Protein AF-A0AAW0TY93-F1 (afdb_monomer_lite)

Structure (mmCIF, N/CA/C/O backbone):
data_AF-A0AAW0TY93-F1
#
_entry.id   AF-A0AAW0TY93-F1
#
loop_
_atom_site.group_PDB
_atom_site.id
_atom_site.type_symbol
_atom_site.label_atom_id
_atom_site.label_alt_id
_atom_site.label_comp_id
_atom_site.label_asym_id
_atom_site.label_entity_id
_atom_site.label_seq_id
_atom_site.pdbx_PDB_ins_code
_atom_site.Cartn_x
_atom_site.Cartn_y
_atom_site.Cartn_z
_atom_site.occupancy
_atom_site.B_iso_or_equiv
_atom_site.auth_seq_id
_atom_site.auth_comp_id
_atom_site.auth_asym_id
_atom_site.auth_atom_id
_atom_site.pdbx_PDB_model_num
ATOM 1 N N . MET A 1 1 ? 51.408 -10.171 -53.548 1.00 28.42 1 MET A N 1
ATOM 2 C CA . MET A 1 1 ? 52.265 -8.967 -53.559 1.00 28.42 1 MET A CA 1
ATOM 3 C C . MET A 1 1 ? 51.421 -7.904 -54.236 1.00 28.42 1 MET A C 1
ATOM 5 O O . MET A 1 1 ? 51.194 -8.017 -55.428 1.00 28.42 1 MET A O 1
ATOM 9 N N . CYS A 1 2 ? 50.802 -7.026 -53.451 1.00 39.91 2 CYS A N 1
ATOM 10 C CA . CYS A 1 2 ? 49.810 -6.063 -53.932 1.00 39.91 2 CYS A CA 1
ATOM 11 C C . CYS A 1 2 ? 50.514 -4.768 -54.337 1.00 39.91 2 CYS A C 1
ATOM 13 O O . CYS A 1 2 ? 51.268 -4.262 -53.515 1.00 39.91 2 CYS A O 1
ATOM 15 N N . TYR A 1 3 ? 50.293 -4.298 -55.564 1.00 33.28 3 TYR A N 1
ATOM 16 C CA . TYR A 1 3 ? 50.415 -2.925 -56.096 1.00 33.28 3 TYR A CA 1
ATOM 17 C C . TYR A 1 3 ? 50.002 -3.052 -57.588 1.00 33.28 3 TYR A C 1
ATOM 19 O O . TYR A 1 3 ? 50.353 -4.047 -58.214 1.00 33.28 3 TYR A O 1
ATOM 27 N N . ASP A 1 4 ? 49.202 -2.191 -58.215 1.00 33.25 4 ASP A N 1
ATOM 28 C CA . ASP A 1 4 ? 49.230 -0.731 -58.168 1.00 33.25 4 ASP A CA 1
ATOM 29 C C . ASP A 1 4 ? 47.890 -0.113 -58.615 1.00 33.25 4 ASP A C 1
ATOM 31 O O . ASP A 1 4 ? 47.160 -0.672 -59.437 1.00 33.25 4 ASP A O 1
ATOM 35 N N . ASP A 1 5 ? 47.617 1.068 -58.066 1.00 45.19 5 ASP A N 1
ATOM 36 C CA . ASP A 1 5 ? 46.377 1.837 -58.145 1.00 45.19 5 ASP A CA 1
ATOM 37 C C . ASP A 1 5 ? 46.222 2.611 -59.468 1.00 45.19 5 ASP A C 1
ATOM 39 O O . ASP A 1 5 ? 47.123 3.338 -59.890 1.00 45.19 5 ASP A O 1
ATOM 43 N N . THR A 1 6 ? 45.017 2.612 -60.055 1.00 37.66 6 THR A N 1
ATOM 44 C CA . THR A 1 6 ? 44.554 3.754 -60.871 1.00 37.66 6 THR A CA 1
ATOM 45 C C . THR A 1 6 ? 43.113 4.140 -60.504 1.00 37.66 6 THR A C 1
ATOM 47 O O . THR A 1 6 ? 42.223 3.292 -60.536 1.00 37.66 6 THR A O 1
ATOM 50 N N . PRO A 1 7 ? 42.837 5.406 -60.120 1.00 39.88 7 PRO A N 1
ATOM 51 C CA . PRO A 1 7 ? 41.555 5.764 -59.522 1.00 39.88 7 PRO A CA 1
ATOM 52 C C . PRO A 1 7 ? 40.508 6.129 -60.583 1.00 39.88 7 PRO A C 1
ATOM 54 O O . PRO A 1 7 ? 40.621 7.152 -61.265 1.00 39.88 7 PRO A O 1
ATOM 57 N N . LEU A 1 8 ? 39.425 5.352 -60.665 1.00 43.06 8 LEU A N 1
ATOM 58 C CA . LEU A 1 8 ? 38.195 5.791 -61.324 1.00 43.06 8 LEU A CA 1
ATOM 59 C C . LEU A 1 8 ? 37.470 6.799 -60.418 1.00 43.06 8 LEU A C 1
ATOM 61 O O . LEU A 1 8 ? 37.035 6.508 -59.306 1.00 43.06 8 LEU A O 1
ATOM 65 N N . SER A 1 9 ? 37.386 8.035 -60.907 1.00 42.84 9 SER A N 1
ATOM 66 C CA . SER A 1 9 ? 36.740 9.176 -60.256 1.00 42.84 9 SER A CA 1
ATOM 67 C C . SER A 1 9 ? 35.222 8.979 -60.162 1.00 42.84 9 SER A C 1
ATOM 69 O O . SER A 1 9 ? 34.458 9.432 -61.016 1.00 42.84 9 SER A O 1
ATOM 71 N N . TYR A 1 10 ? 34.771 8.326 -59.093 1.00 46.06 10 TYR A N 1
ATOM 72 C CA . TYR A 1 10 ? 33.369 8.322 -58.691 1.00 46.06 10 TYR A CA 1
ATOM 73 C C . TYR A 1 10 ? 33.039 9.641 -57.976 1.00 46.06 10 TYR A C 1
ATOM 75 O O . TYR A 1 10 ? 33.583 9.960 -56.910 1.00 46.06 10 TYR A O 1
ATOM 83 N N . ARG A 1 11 ? 32.135 10.450 -58.549 1.00 47.62 11 ARG A N 1
ATOM 84 C CA . ARG A 1 11 ? 31.621 11.656 -57.880 1.00 47.62 11 ARG A CA 1
ATOM 85 C C . ARG A 1 11 ? 30.752 11.247 -56.690 1.00 47.62 11 ARG A C 1
ATOM 87 O O . ARG 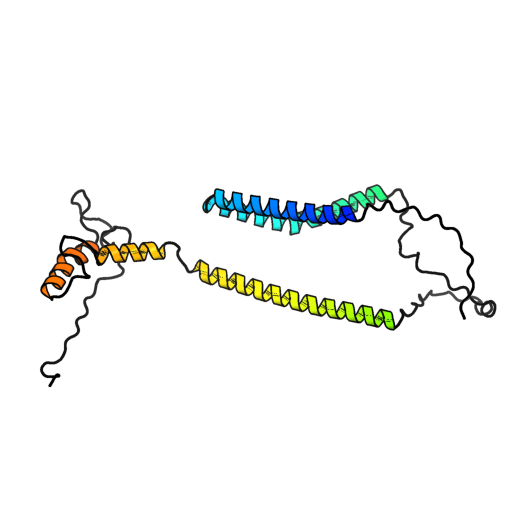A 1 11 ? 29.539 11.111 -56.813 1.00 47.62 11 ARG A O 1
ATOM 94 N N . LYS A 1 12 ? 31.365 11.153 -55.508 1.00 50.66 12 LYS A N 1
ATOM 95 C CA . LYS A 1 12 ? 30.652 11.043 -54.229 1.00 50.66 12 LYS A CA 1
ATOM 96 C C . LYS A 1 12 ? 29.652 12.197 -54.096 1.00 50.66 12 LYS A C 1
ATOM 98 O O . LYS A 1 12 ? 30.047 13.362 -53.979 1.00 50.66 12 LYS A O 1
ATOM 103 N N . LYS A 1 13 ? 28.350 11.887 -54.084 1.00 58.19 13 LYS A N 1
ATOM 104 C CA . LYS A 1 13 ? 27.317 12.832 -53.637 1.00 58.19 13 LYS A CA 1
ATOM 105 C C . LYS A 1 13 ? 27.662 13.226 -52.196 1.00 58.19 13 LYS A C 1
ATOM 107 O O . LYS A 1 13 ? 27.774 12.368 -51.321 1.00 58.19 13 LYS A O 1
ATOM 112 N N . LYS A 1 14 ? 27.897 14.519 -51.946 1.00 54.47 14 LYS A N 1
ATOM 113 C CA . LYS A 1 14 ? 28.187 15.022 -50.596 1.00 54.47 14 LYS A CA 1
ATOM 114 C C . LYS A 1 14 ? 26.956 14.779 -49.724 1.00 54.47 14 LYS A C 1
ATOM 116 O O . LYS A 1 14 ? 25.947 15.459 -49.890 1.00 54.47 14 LYS A O 1
ATOM 121 N N . LYS A 1 15 ? 27.043 13.810 -48.808 1.00 59.75 15 LYS A N 1
ATOM 122 C CA . LYS A 1 15 ? 26.038 13.597 -47.762 1.00 59.75 15 LYS A CA 1
ATOM 123 C C . LYS A 1 15 ? 25.950 14.899 -46.958 1.00 59.75 15 LYS A C 1
ATOM 125 O O . LYS A 1 15 ? 26.958 15.370 -46.435 1.00 59.75 15 LYS A O 1
ATOM 130 N N . PHE A 1 16 ? 24.778 15.528 -46.933 1.00 62.00 16 PHE A N 1
ATOM 131 C CA . PHE A 1 16 ? 24.546 16.745 -46.159 1.00 62.00 16 PHE A CA 1
ATOM 132 C C . PHE A 1 16 ? 24.505 16.363 -44.675 1.00 62.00 16 PHE A C 1
ATOM 134 O O . PHE A 1 16 ? 23.461 16.002 -44.142 1.00 62.00 16 PHE A O 1
ATOM 141 N N . THR A 1 17 ? 25.665 16.343 -44.021 1.00 71.88 17 THR A N 1
ATOM 142 C CA . THR A 1 17 ? 25.779 15.993 -42.603 1.00 71.88 17 THR A CA 1
ATOM 143 C C . THR A 1 17 ? 25.674 17.253 -41.758 1.00 71.88 17 THR A C 1
ATOM 145 O O . THR A 1 17 ? 26.454 18.192 -41.933 1.00 71.88 17 THR A O 1
ATOM 148 N N . LEU A 1 18 ? 24.716 17.275 -40.835 1.00 77.25 18 LEU A N 1
ATOM 149 C CA . LEU A 1 18 ? 24.588 18.344 -39.850 1.00 77.25 18 LEU A CA 1
ATOM 150 C C . LEU A 1 18 ? 25.838 18.400 -38.944 1.00 77.25 18 LEU A C 1
ATOM 152 O O . LEU A 1 18 ? 26.474 17.369 -38.711 1.00 77.25 18 LEU A O 1
ATOM 156 N N . PRO A 1 19 ? 26.205 19.582 -38.410 1.00 84.69 19 PRO A N 1
ATOM 157 C CA . PRO A 1 19 ? 27.340 19.717 -37.499 1.00 84.69 19 PRO A CA 1
ATOM 158 C C . PRO A 1 19 ? 27.195 18.812 -36.269 1.00 84.69 19 PRO A C 1
ATOM 160 O O . PRO A 1 19 ? 26.103 18.703 -35.714 1.00 84.69 19 PRO A O 1
ATOM 163 N N . TRP A 1 20 ? 28.294 18.234 -35.779 1.00 79.56 20 TRP A N 1
ATOM 164 C CA . TRP A 1 20 ? 28.308 17.293 -34.642 1.00 79.56 20 TRP A CA 1
ATOM 165 C C . TRP A 1 20 ? 27.587 17.808 -33.375 1.00 79.56 20 TRP A C 1
ATOM 167 O O . TRP A 1 20 ? 26.922 17.046 -32.679 1.00 79.56 20 TRP A O 1
ATOM 177 N N . TRP A 1 21 ? 27.610 19.122 -33.125 1.00 83.50 21 TRP A N 1
ATOM 178 C CA . TRP A 1 21 ? 26.909 19.770 -32.005 1.00 83.50 21 TRP A CA 1
ATOM 179 C C . TRP A 1 21 ? 25.376 19.623 -32.045 1.00 83.50 21 TRP A C 1
ATOM 181 O O . TRP A 1 21 ? 24.722 19.703 -31.006 1.00 83.50 21 TRP A O 1
ATOM 191 N N . THR A 1 22 ? 24.788 19.385 -33.221 1.00 84.44 22 THR A N 1
ATOM 192 C CA . THR A 1 22 ? 23.335 19.175 -33.367 1.00 84.44 22 THR A CA 1
ATOM 193 C C . THR A 1 22 ? 22.870 17.866 -32.736 1.00 84.44 22 THR A C 1
ATOM 195 O O . THR A 1 22 ? 21.757 17.802 -32.220 1.00 84.44 22 THR A O 1
ATOM 198 N N . VAL A 1 23 ? 23.739 16.852 -32.685 1.00 85.06 23 VAL A N 1
ATOM 199 C CA . VAL A 1 23 ? 23.457 15.577 -32.013 1.00 85.06 23 VAL A CA 1
ATOM 200 C C . VAL A 1 23 ? 23.358 15.789 -30.502 1.00 85.06 23 VAL A C 1
ATOM 202 O O . VAL A 1 23 ? 22.415 15.313 -29.877 1.00 85.06 23 VAL A O 1
ATOM 205 N N . LEU A 1 24 ? 24.274 16.573 -29.921 1.00 88.56 24 LEU A N 1
ATOM 206 C CA . LEU A 1 24 ? 24.244 16.928 -28.498 1.00 88.56 24 LEU A CA 1
ATOM 207 C C . LEU A 1 24 ? 22.973 17.712 -28.134 1.00 88.56 24 LEU A C 1
ATOM 209 O O . LEU A 1 24 ? 22.323 17.407 -27.136 1.00 88.56 24 LEU A O 1
ATOM 213 N N . LEU A 1 25 ? 22.592 18.687 -28.966 1.00 89.75 25 LEU A N 1
ATOM 214 C CA . LEU A 1 25 ? 21.340 19.433 -28.807 1.00 89.75 25 LEU A CA 1
ATOM 215 C C . LEU A 1 25 ? 20.106 18.529 -28.924 1.00 89.75 25 LEU A C 1
ATOM 217 O O . LEU A 1 25 ? 19.162 18.699 -28.157 1.00 89.75 25 LEU A O 1
ATOM 221 N N . GLY A 1 26 ? 20.123 17.557 -29.839 1.00 90.88 26 GLY A N 1
ATOM 222 C CA . GLY A 1 26 ? 19.054 16.571 -29.993 1.00 90.88 26 GLY A CA 1
ATOM 223 C C . GLY A 1 26 ? 18.866 15.718 -28.739 1.00 90.88 26 GLY A C 1
ATOM 224 O O . GLY A 1 26 ? 17.755 15.632 -28.220 1.00 90.88 26 GLY A O 1
ATOM 225 N N . TRP A 1 27 ? 19.949 15.159 -28.194 1.00 93.69 27 TRP A N 1
ATOM 226 C CA . TRP A 1 27 ? 19.897 14.394 -26.942 1.00 93.69 27 TRP A CA 1
ATOM 227 C C . TRP A 1 27 ? 19.406 15.235 -25.764 1.00 93.69 27 TRP A C 1
ATOM 229 O O . TRP A 1 27 ? 18.568 14.780 -24.987 1.00 93.69 27 TRP A O 1
ATOM 239 N N . LEU A 1 28 ? 19.876 16.479 -25.654 1.00 94.56 28 LEU A N 1
ATOM 240 C CA . LEU A 1 28 ? 19.440 17.398 -24.607 1.00 94.56 28 LEU A CA 1
ATOM 241 C C . LEU A 1 28 ? 17.940 17.711 -24.727 1.00 94.56 28 LEU A C 1
ATOM 243 O O . LEU A 1 28 ? 17.229 17.678 -23.724 1.00 94.56 28 LEU A O 1
ATOM 247 N N . LEU A 1 29 ? 17.441 17.947 -25.943 1.00 94.31 29 LEU A N 1
ATOM 248 C CA . LEU A 1 29 ? 16.019 18.176 -26.199 1.00 94.31 29 LEU A CA 1
ATOM 249 C C . LEU A 1 29 ? 15.181 16.956 -25.807 1.00 94.31 29 LEU A C 1
ATOM 251 O O . LEU A 1 29 ? 14.177 17.112 -25.116 1.00 94.31 29 LEU A O 1
ATOM 255 N N . VAL A 1 30 ? 15.613 15.747 -26.178 1.00 96.00 30 VAL A N 1
ATOM 256 C CA . VAL A 1 30 ? 14.927 14.499 -25.806 1.00 96.00 30 VAL A CA 1
ATOM 257 C C . VAL A 1 30 ? 14.838 14.359 -24.287 1.00 96.00 30 VAL A C 1
ATOM 259 O O . VAL A 1 30 ? 13.754 14.110 -23.761 1.00 96.00 30 VAL A O 1
ATOM 262 N N . VAL A 1 31 ? 15.940 14.589 -23.568 1.00 95.75 31 VAL A N 1
ATOM 263 C CA . VAL A 1 31 ? 15.956 14.523 -22.098 1.00 95.75 31 VAL A CA 1
ATOM 264 C C . VAL A 1 31 ? 15.006 15.553 -21.486 1.00 95.75 31 VAL A C 1
ATOM 266 O O . VAL A 1 31 ? 14.240 15.208 -20.587 1.00 95.75 31 VAL A O 1
ATOM 269 N N . ILE A 1 32 ? 14.996 16.791 -21.990 1.00 96.31 32 ILE A N 1
ATOM 270 C CA . ILE A 1 32 ? 14.070 17.830 -21.518 1.00 96.31 32 ILE A CA 1
ATOM 271 C C . ILE A 1 32 ? 12.616 17.434 -21.784 1.00 96.31 32 ILE A C 1
ATOM 273 O O . ILE A 1 32 ? 11.776 17.586 -20.899 1.00 96.31 32 ILE A O 1
ATOM 277 N N . CYS A 1 33 ? 12.298 16.901 -22.964 1.00 95.88 33 CYS A N 1
ATOM 278 C CA . CYS A 1 33 ? 10.944 16.465 -23.295 1.00 95.88 33 CYS A CA 1
ATOM 279 C C . CYS A 1 33 ? 10.476 15.302 -22.408 1.00 95.88 33 CYS A C 1
ATOM 281 O O . CYS A 1 33 ? 9.337 15.321 -21.937 1.00 95.88 33 CYS A O 1
ATOM 283 N N . ILE A 1 34 ? 11.343 14.323 -22.133 1.00 96.50 34 ILE A N 1
ATOM 284 C CA . ILE A 1 34 ? 11.043 13.207 -21.222 1.00 96.50 34 ILE A CA 1
ATOM 285 C C . ILE A 1 34 ? 10.817 13.733 -19.803 1.00 96.50 34 ILE A C 1
ATOM 287 O O . ILE A 1 34 ? 9.808 13.407 -19.176 1.00 96.50 34 ILE A O 1
ATOM 291 N N . ALA A 1 35 ? 11.721 14.583 -19.309 1.00 95.06 35 ALA A N 1
ATOM 292 C CA . ALA A 1 35 ? 11.621 15.169 -17.978 1.00 95.06 35 ALA A CA 1
ATOM 293 C C . ALA A 1 35 ? 10.350 16.018 -17.827 1.00 95.06 35 ALA A C 1
ATOM 295 O O . ALA A 1 35 ? 9.626 15.869 -16.844 1.00 95.06 35 ALA A O 1
ATOM 296 N N . GLY A 1 36 ? 10.036 16.849 -18.824 1.00 96.19 36 GLY A N 1
ATOM 297 C CA . GLY A 1 36 ? 8.814 17.648 -18.863 1.00 96.19 36 GLY A CA 1
ATOM 298 C C . GLY A 1 36 ? 7.560 16.776 -18.848 1.00 96.19 36 GLY A C 1
ATOM 299 O O . GLY A 1 36 ? 6.661 17.004 -18.043 1.00 96.19 36 GLY A O 1
ATOM 300 N N . SER A 1 37 ? 7.522 15.728 -19.672 1.00 93.69 37 SER A N 1
ATOM 301 C CA . SER A 1 37 ? 6.391 14.793 -19.724 1.00 93.69 37 SER A CA 1
ATOM 302 C C . SER A 1 37 ? 6.186 14.075 -18.388 1.00 93.69 37 SER A C 1
ATOM 304 O O . SER A 1 37 ? 5.067 14.021 -17.881 1.00 93.69 37 SER A O 1
ATOM 306 N N . CYS A 1 38 ? 7.267 13.583 -17.776 1.00 92.12 38 CYS A N 1
ATOM 307 C CA . CYS A 1 38 ? 7.228 12.938 -16.464 1.00 92.12 38 CYS A CA 1
ATOM 308 C C . CYS A 1 38 ? 6.738 13.904 -15.374 1.00 92.12 38 CYS A C 1
ATOM 310 O O . CYS A 1 38 ? 5.864 13.558 -14.580 1.00 92.12 38 CYS A O 1
ATOM 312 N N . PHE A 1 39 ? 7.237 15.143 -15.378 1.00 92.88 39 PHE A N 1
ATOM 313 C CA . PHE A 1 39 ? 6.818 16.178 -14.439 1.00 92.88 39 PHE A CA 1
ATOM 314 C C . PHE A 1 39 ? 5.313 16.461 -14.528 1.00 92.88 39 PHE A C 1
ATOM 316 O O . PHE A 1 39 ? 4.623 16.429 -13.507 1.00 92.88 39 PHE A O 1
ATOM 323 N N . PHE 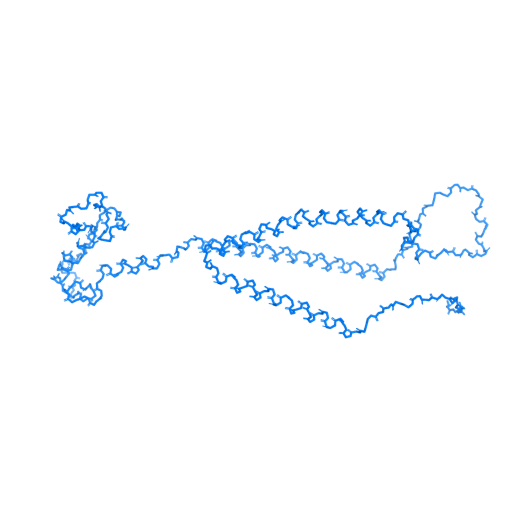A 1 40 ? 4.783 16.682 -15.736 1.00 90.50 40 PHE A N 1
ATOM 324 C CA . PHE A 1 40 ? 3.352 16.925 -15.918 1.00 90.50 40 PHE A CA 1
ATOM 325 C C . PHE A 1 40 ? 2.509 15.702 -15.540 1.00 90.50 40 PHE A C 1
ATOM 327 O O . PHE A 1 40 ? 1.502 15.860 -14.851 1.00 90.50 40 PHE A O 1
ATOM 334 N N . LEU A 1 41 ? 2.929 14.487 -15.912 1.00 89.62 41 LEU A N 1
ATOM 335 C CA . LEU A 1 41 ? 2.242 13.251 -15.518 1.00 89.62 41 LEU A CA 1
ATOM 336 C C . LEU A 1 41 ? 2.134 13.117 -13.992 1.00 89.62 41 LEU A C 1
ATOM 338 O O . LEU A 1 41 ? 1.052 12.826 -13.478 1.00 89.62 41 LEU A O 1
ATOM 342 N N . LEU A 1 42 ? 3.224 13.369 -13.262 1.00 88.69 42 LEU A N 1
ATOM 343 C CA . LEU A 1 42 ? 3.238 13.303 -11.798 1.00 88.69 42 LEU A CA 1
ATOM 344 C C . LEU A 1 42 ? 2.382 14.403 -11.164 1.00 88.69 42 LEU A C 1
ATOM 346 O O . LEU A 1 42 ? 1.588 14.122 -10.266 1.00 88.69 42 LEU A O 1
ATOM 350 N N . MET A 1 43 ? 2.499 15.642 -11.647 1.00 89.62 43 MET A N 1
ATOM 351 C CA . MET A 1 43 ? 1.721 16.773 -11.140 1.00 89.62 43 MET A CA 1
ATOM 352 C C . MET A 1 43 ? 0.213 16.527 -11.292 1.00 89.62 43 MET A C 1
ATOM 354 O O . MET A 1 43 ? -0.534 16.650 -10.318 1.00 89.62 43 MET A O 1
ATOM 358 N N . TYR A 1 44 ? -0.240 16.138 -12.487 1.00 88.50 44 TYR A N 1
ATOM 359 C CA . TYR A 1 44 ? -1.652 15.832 -12.723 1.00 88.50 44 TYR A CA 1
ATOM 360 C C . TYR A 1 44 ? -2.116 14.608 -11.924 1.00 88.50 44 TYR A C 1
ATOM 362 O O . TYR A 1 44 ? -3.226 14.616 -11.387 1.00 88.50 44 TYR A O 1
ATOM 370 N N . GLY A 1 45 ? -1.252 13.599 -11.764 1.00 87.25 45 GLY A N 1
ATOM 371 C CA . GLY A 1 45 ? -1.522 12.433 -10.924 1.00 87.25 45 GLY A CA 1
ATOM 372 C C . GLY A 1 45 ? -1.814 12.799 -9.465 1.00 87.25 45 GLY A C 1
ATOM 373 O O . GLY A 1 45 ? -2.783 12.303 -8.890 1.00 87.25 45 GLY A O 1
ATOM 374 N N . ILE A 1 46 ? -1.034 13.716 -8.884 1.00 85.94 46 ILE A N 1
ATOM 375 C CA . ILE A 1 46 ? -1.230 14.183 -7.501 1.00 85.94 46 ILE A CA 1
ATOM 376 C C . ILE A 1 46 ? -2.485 15.066 -7.387 1.00 85.94 46 ILE A C 1
ATOM 378 O O . ILE A 1 46 ? -3.235 14.952 -6.418 1.00 85.94 46 ILE A O 1
ATOM 382 N N . MET A 1 47 ? -2.758 15.916 -8.382 1.00 88.44 47 MET A N 1
ATOM 383 C CA . MET A 1 47 ? -3.892 16.849 -8.349 1.00 88.44 47 MET A CA 1
ATOM 384 C C . MET A 1 47 ? -5.272 16.178 -8.400 1.00 88.44 47 MET A C 1
ATOM 386 O O . MET A 1 47 ? -6.231 16.718 -7.847 1.00 88.44 47 MET A O 1
ATOM 390 N N . PHE A 1 48 ? -5.421 15.037 -9.078 1.00 82.69 48 PHE A N 1
ATOM 391 C CA . PHE A 1 48 ? -6.747 14.469 -9.352 1.00 82.69 48 PHE A CA 1
ATOM 392 C C . PHE A 1 48 ? -7.396 13.717 -8.181 1.00 82.69 48 PHE A C 1
ATOM 394 O O . PHE A 1 48 ? -8.600 13.446 -8.226 1.00 82.69 48 PHE A O 1
ATOM 401 N N . GLY A 1 49 ? -6.658 13.432 -7.107 1.00 82.94 49 GLY A N 1
ATOM 402 C CA . GLY A 1 49 ? -7.156 12.622 -5.994 1.00 82.94 49 GLY A CA 1
ATOM 403 C C . GLY A 1 49 ? -7.416 11.159 -6.390 1.00 82.94 49 GLY A C 1
ATOM 404 O O . GLY A 1 49 ? -7.490 10.805 -7.567 1.00 82.94 49 GLY A O 1
ATOM 405 N N . ASN A 1 50 ? -7.574 10.276 -5.400 1.00 81.44 50 ASN A N 1
ATOM 406 C CA . ASN A 1 50 ? -7.449 8.826 -5.609 1.00 81.44 50 ASN A CA 1
ATOM 407 C C . ASN A 1 50 ? -8.443 8.236 -6.640 1.00 81.44 50 ASN A C 1
ATOM 409 O O . ASN A 1 50 ? -8.064 7.459 -7.513 1.00 81.44 50 ASN A O 1
ATOM 413 N N . SER A 1 51 ? -9.719 8.636 -6.603 1.00 84.00 51 SER A N 1
ATOM 414 C CA . SER A 1 51 ? -10.760 8.067 -7.484 1.00 84.00 51 SER A CA 1
ATOM 415 C C . SER A 1 51 ? -10.621 8.484 -8.957 1.00 84.00 51 SER A C 1
ATOM 417 O O . SER A 1 51 ? -10.863 7.682 -9.858 1.00 84.00 51 SER A O 1
ATOM 419 N N . LYS A 1 52 ? -10.230 9.735 -9.232 1.00 87.38 52 LYS A N 1
ATOM 420 C CA . LYS A 1 52 ? -10.044 10.209 -10.613 1.00 87.38 52 LYS A CA 1
ATOM 421 C C . LYS A 1 52 ? -8.680 9.795 -11.159 1.00 87.38 52 LYS A C 1
ATOM 423 O O . LYS A 1 52 ? -8.609 9.394 -12.316 1.00 87.38 52 LYS A O 1
ATOM 428 N N . ALA A 1 53 ? -7.634 9.818 -10.328 1.00 88.31 53 ALA A N 1
ATOM 429 C CA . ALA A 1 53 ? -6.298 9.373 -10.713 1.00 88.31 53 ALA A CA 1
ATOM 430 C C . ALA A 1 53 ? -6.285 7.887 -11.102 1.00 88.31 53 ALA A C 1
ATOM 432 O O . ALA A 1 53 ? -5.742 7.541 -12.144 1.00 88.31 53 ALA A O 1
ATOM 433 N N . THR A 1 54 ? -6.954 7.015 -10.341 1.00 85.12 54 THR A N 1
ATOM 434 C CA . THR A 1 54 ? -7.055 5.579 -10.676 1.00 85.12 54 THR A CA 1
ATOM 435 C C . THR A 1 54 ? -7.753 5.333 -12.015 1.00 85.12 54 THR A C 1
ATOM 437 O O . THR A 1 54 ? -7.250 4.572 -12.841 1.00 85.12 54 THR A O 1
ATOM 440 N N . LYS A 1 55 ? -8.872 6.012 -12.292 1.00 90.75 55 LYS A N 1
ATOM 441 C CA . LYS A 1 55 ? -9.559 5.930 -13.597 1.00 90.75 55 LYS A CA 1
ATOM 442 C C . LYS A 1 55 ? -8.702 6.463 -14.744 1.00 90.75 55 LYS A C 1
ATOM 444 O O . LYS A 1 55 ? -8.673 5.884 -15.824 1.00 90.75 55 LYS A O 1
ATOM 449 N N . TRP A 1 56 ? -7.988 7.554 -14.503 1.00 91.88 56 TRP A N 1
ATOM 450 C CA . TRP A 1 56 ? -7.102 8.144 -15.496 1.00 91.88 56 TRP A CA 1
ATOM 451 C C . TRP A 1 56 ? -5.907 7.231 -15.812 1.00 91.88 56 TRP A C 1
ATOM 453 O O . TRP A 1 56 ? -5.692 6.902 -16.975 1.00 91.88 56 TRP A O 1
ATOM 463 N N . VAL A 1 57 ? -5.200 6.716 -14.801 1.00 89.25 57 VAL A N 1
ATOM 464 C CA . VAL A 1 57 ? -4.087 5.770 -15.002 1.00 89.25 57 VAL A CA 1
ATOM 465 C C . VAL A 1 57 ? -4.561 4.492 -15.693 1.00 89.25 57 VAL A C 1
ATOM 467 O O . VAL A 1 57 ? -3.911 4.028 -16.623 1.00 89.25 57 VAL A O 1
ATOM 470 N N . THR A 1 58 ? -5.711 3.940 -15.301 1.00 87.88 58 THR A N 1
ATOM 471 C CA . THR A 1 58 ? -6.250 2.742 -15.968 1.00 87.88 58 THR A CA 1
ATOM 472 C C . THR A 1 58 ? -6.590 3.007 -17.435 1.00 87.88 58 THR A C 1
ATOM 474 O O . THR A 1 58 ? -6.269 2.168 -18.271 1.00 87.88 58 THR A O 1
ATOM 477 N N . SER A 1 59 ? -7.135 4.182 -17.781 1.00 92.50 59 SER A N 1
ATOM 478 C CA . SER A 1 59 ? -7.331 4.559 -19.189 1.00 92.50 59 SER A CA 1
ATOM 479 C C . SER A 1 59 ? -6.015 4.671 -19.965 1.00 92.50 59 SER A C 1
ATOM 481 O O . SER A 1 59 ? -5.937 4.154 -21.072 1.00 92.50 59 SER A O 1
ATOM 483 N N . LEU A 1 60 ? -4.960 5.241 -19.368 1.00 90.75 60 LEU A N 1
ATOM 484 C CA . LEU A 1 60 ? -3.638 5.327 -19.998 1.00 90.75 60 LEU A CA 1
ATOM 485 C C . LEU A 1 60 ? -3.016 3.951 -20.245 1.00 90.75 60 LEU A C 1
ATOM 487 O O . LEU A 1 60 ? -2.466 3.714 -21.316 1.00 90.75 60 LEU A O 1
ATOM 491 N N . VAL A 1 61 ? -3.119 3.038 -19.277 1.00 90.69 61 VAL A N 1
ATOM 492 C CA . VAL A 1 61 ? -2.610 1.667 -19.417 1.00 90.69 61 VAL A CA 1
ATOM 493 C C . VAL A 1 61 ? -3.354 0.931 -20.532 1.00 90.69 61 VAL A C 1
ATOM 495 O O . VAL A 1 61 ? -2.722 0.297 -21.372 1.00 90.69 61 VAL A O 1
ATOM 498 N N . ILE A 1 62 ? -4.684 1.045 -20.580 1.00 91.94 62 ILE A N 1
ATOM 499 C CA . ILE A 1 62 ? -5.494 0.420 -21.635 1.00 91.94 62 ILE A CA 1
ATOM 500 C C . ILE A 1 62 ? -5.125 0.989 -23.010 1.00 91.94 62 ILE A C 1
ATOM 502 O O . ILE A 1 62 ? -4.922 0.211 -23.939 1.00 91.94 62 ILE A O 1
ATOM 506 N N . SER A 1 63 ? -4.981 2.314 -23.128 1.00 93.69 63 SER A N 1
ATOM 507 C CA . SER A 1 63 ? -4.541 2.972 -24.363 1.00 93.69 63 SER A CA 1
ATOM 508 C C . SER A 1 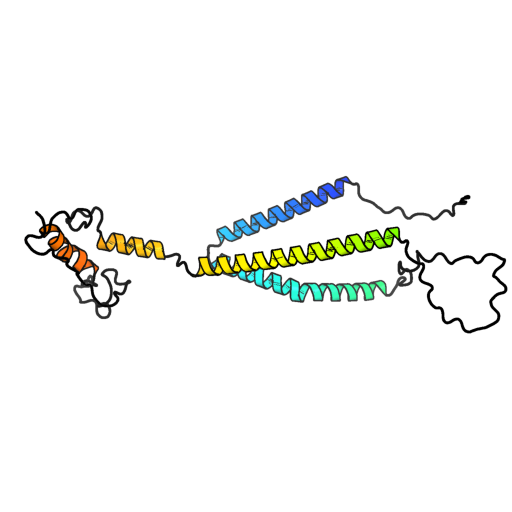63 ? -3.149 2.518 -24.802 1.00 93.69 63 SER A C 1
ATOM 510 O O . SER A 1 63 ? -2.945 2.203 -25.966 1.00 93.69 63 SER A O 1
ATOM 512 N N . PHE A 1 64 ? -2.198 2.395 -23.876 1.00 91.25 64 PHE A N 1
ATOM 513 C CA . PHE A 1 64 ? -0.859 1.906 -24.201 1.00 91.25 64 PHE A CA 1
ATOM 514 C C . PHE A 1 64 ? -0.891 0.494 -24.802 1.00 91.25 64 PHE A C 1
ATOM 516 O O . PHE A 1 64 ? -0.284 0.245 -25.841 1.00 91.25 64 PHE A O 1
ATOM 523 N N . PHE A 1 65 ? -1.642 -0.428 -24.195 1.00 90.62 65 PHE A N 1
ATOM 524 C CA . PHE A 1 65 ? -1.768 -1.779 -24.742 1.00 90.62 65 PHE A CA 1
ATOM 525 C C . PHE A 1 65 ? -2.530 -1.806 -26.067 1.00 90.62 65 PHE A C 1
ATOM 527 O O . PHE A 1 65 ? -2.173 -2.596 -26.941 1.00 90.62 65 PHE A O 1
ATOM 534 N N . SER A 1 66 ? -3.548 -0.957 -26.250 1.00 90.00 66 SER A N 1
ATOM 535 C CA . SER A 1 66 ? -4.223 -0.866 -27.546 1.00 90.00 66 SER A CA 1
ATOM 536 C C . SER A 1 66 ? -3.295 -0.344 -28.639 1.00 90.00 66 SER A C 1
ATOM 538 O O . SER A 1 66 ? -3.352 -0.822 -29.771 1.00 90.00 66 SER A O 1
ATOM 540 N N . ASP A 1 67 ? -2.411 0.590 -28.298 1.00 94.50 67 ASP A N 1
ATOM 541 C CA . ASP A 1 67 ? -1.484 1.188 -29.249 1.00 94.50 67 ASP A CA 1
ATOM 542 C C . ASP A 1 67 ? -0.414 0.177 -29.674 1.00 94.50 67 ASP A C 1
ATOM 544 O O . ASP A 1 67 ? -0.251 -0.063 -30.870 1.00 94.50 67 ASP A O 1
ATOM 548 N N . VAL A 1 68 ? 0.231 -0.491 -28.712 1.00 92.06 68 VAL A N 1
ATOM 549 C CA . VAL A 1 68 ? 1.283 -1.490 -28.972 1.00 92.06 68 VAL A CA 1
ATOM 550 C C . VAL A 1 68 ? 0.745 -2.710 -29.724 1.00 92.06 68 VAL A C 1
ATOM 552 O O . VAL A 1 68 ? 1.379 -3.202 -30.654 1.00 92.06 68 VAL A O 1
ATOM 555 N N . LEU A 1 69 ? -0.430 -3.223 -29.341 1.00 88.75 69 LEU A N 1
ATOM 556 C CA . LEU A 1 69 ? -0.964 -4.453 -29.936 1.00 88.75 69 LEU A CA 1
ATOM 557 C C . LEU A 1 69 ? -1.657 -4.222 -31.282 1.00 88.75 69 LEU A C 1
ATOM 559 O O . LEU A 1 69 ? -1.642 -5.122 -32.122 1.00 88.75 69 LEU A O 1
ATOM 563 N N . PHE A 1 70 ? -2.282 -3.057 -31.492 1.00 91.00 70 PHE A N 1
ATOM 564 C CA . PHE A 1 70 ? -3.110 -2.812 -32.678 1.00 91.00 70 PHE A CA 1
ATOM 565 C C . PHE A 1 70 ? -2.611 -1.652 -33.541 1.00 91.00 70 PHE A C 1
ATOM 567 O O . PHE A 1 70 ? -2.428 -1.841 -34.746 1.00 91.00 70 PHE A O 1
ATOM 574 N N . LEU A 1 71 ? -2.396 -0.461 -32.971 1.00 92.19 71 LEU A N 1
ATOM 575 C CA . LEU A 1 71 ? -2.084 0.727 -33.777 1.00 92.19 71 LEU A CA 1
ATOM 576 C C . LEU A 1 71 ? -0.681 0.681 -34.383 1.00 92.19 71 LEU A C 1
ATOM 578 O O . LEU A 1 71 ? -0.517 1.073 -35.536 1.00 92.19 71 LEU A O 1
ATOM 582 N N . GLU A 1 72 ? 0.321 0.198 -33.651 1.00 91.81 72 GLU A N 1
ATOM 583 C CA . GLU A 1 72 ? 1.694 0.097 -34.149 1.00 91.81 72 GLU A CA 1
ATOM 584 C C . GLU A 1 72 ? 1.814 -0.876 -35.339 1.00 91.81 72 GLU A C 1
ATOM 586 O O . GLU A 1 72 ? 2.267 -0.431 -36.402 1.00 91.81 72 GLU A O 1
ATOM 591 N N . PRO A 1 73 ? 1.336 -2.139 -35.266 1.00 91.38 73 PRO A N 1
ATOM 592 C CA . PRO A 1 73 ? 1.337 -3.042 -36.421 1.00 91.38 73 PRO A CA 1
ATOM 593 C C . PRO A 1 73 ? 0.558 -2.485 -37.617 1.00 91.38 73 PRO A C 1
ATOM 595 O O . PRO A 1 73 ? 1.020 -2.558 -38.758 1.00 91.38 73 PRO A O 1
ATOM 598 N N . MET A 1 74 ? -0.607 -1.878 -37.363 1.00 91.75 74 MET A N 1
ATOM 599 C CA . MET A 1 74 ? -1.424 -1.263 -38.409 1.00 91.75 74 MET A CA 1
ATOM 600 C C . MET A 1 74 ? -0.692 -0.101 -39.088 1.00 91.75 74 MET A C 1
ATOM 602 O O . MET A 1 74 ? -0.718 0.017 -40.314 1.00 91.75 74 MET A O 1
ATOM 606 N N . LYS A 1 75 ? -0.015 0.749 -38.309 1.00 91.75 75 LYS A N 1
ATOM 607 C CA . LYS A 1 75 ? 0.759 1.882 -38.819 1.00 91.75 75 LYS A CA 1
ATOM 608 C C . LYS A 1 75 ? 1.906 1.412 -39.707 1.00 91.75 75 LYS A C 1
ATOM 610 O O . LYS A 1 75 ? 2.063 1.960 -40.793 1.00 91.75 75 LYS A O 1
ATOM 615 N N . ILE A 1 76 ? 2.659 0.393 -39.285 1.00 93.50 76 ILE A N 1
ATOM 616 C CA . ILE A 1 76 ? 3.761 -0.178 -40.076 1.00 93.50 76 ILE A CA 1
ATOM 617 C C . ILE A 1 76 ? 3.232 -0.693 -41.420 1.00 93.50 76 ILE A C 1
ATOM 619 O O . ILE A 1 76 ? 3.761 -0.335 -42.475 1.00 93.50 76 ILE A O 1
ATOM 623 N N . PHE A 1 77 ? 2.135 -1.453 -41.396 1.00 92.12 77 PHE A N 1
ATOM 624 C CA . PHE A 1 77 ? 1.496 -1.980 -42.602 1.00 92.12 77 PHE A CA 1
ATOM 625 C C . PHE A 1 77 ? 1.044 -0.870 -43.563 1.00 92.12 77 PHE A C 1
ATOM 627 O O . PHE A 1 77 ? 1.330 -0.922 -44.759 1.00 92.12 77 PHE A O 1
ATOM 634 N N . LEU A 1 78 ? 0.404 0.182 -43.044 1.00 90.44 78 LEU A N 1
ATOM 635 C CA . LEU A 1 78 ? -0.004 1.337 -43.847 1.00 90.44 78 LEU A CA 1
ATOM 636 C C . LEU A 1 78 ? 1.198 2.080 -44.440 1.00 90.44 78 LEU A C 1
ATOM 638 O O . LEU A 1 78 ? 1.164 2.441 -45.615 1.00 90.44 78 LEU A O 1
ATOM 642 N N . THR A 1 79 ? 2.274 2.281 -43.671 1.00 87.81 79 THR A N 1
ATOM 643 C CA . THR A 1 79 ? 3.491 2.924 -44.191 1.00 87.81 79 THR A CA 1
ATOM 644 C C . THR A 1 79 ? 4.169 2.089 -45.272 1.00 87.81 79 THR A C 1
ATOM 646 O O . THR A 1 79 ? 4.617 2.659 -46.262 1.00 87.81 79 THR A O 1
ATOM 649 N N . ALA A 1 80 ? 4.174 0.759 -45.145 1.00 89.88 80 ALA A N 1
ATOM 650 C CA . ALA A 1 80 ? 4.701 -0.138 -46.169 1.00 89.88 80 ALA A CA 1
ATOM 651 C C . ALA A 1 80 ? 3.875 -0.072 -47.464 1.00 89.88 80 ALA A C 1
ATOM 653 O O . ALA A 1 80 ? 4.445 -0.017 -48.550 1.00 89.88 80 ALA A O 1
ATOM 654 N N . ILE A 1 81 ? 2.541 0.002 -47.369 1.00 89.62 81 ILE A N 1
ATOM 655 C CA . ILE A 1 81 ? 1.664 0.174 -48.539 1.00 89.62 81 ILE A CA 1
ATOM 656 C C . ILE A 1 81 ? 1.895 1.527 -49.210 1.00 89.62 81 ILE A C 1
ATOM 658 O O . ILE A 1 81 ? 2.011 1.588 -50.431 1.00 89.62 81 ILE A O 1
ATOM 662 N N . VAL A 1 82 ? 1.962 2.614 -48.435 1.00 87.75 82 VAL A N 1
ATOM 663 C CA . VAL A 1 82 ? 2.203 3.959 -48.979 1.00 87.75 82 VAL A CA 1
ATOM 664 C C . VAL A 1 82 ? 3.580 4.029 -49.636 1.00 87.75 82 VAL A C 1
ATOM 666 O O . VAL A 1 82 ? 3.683 4.529 -50.750 1.00 87.75 82 VAL A O 1
ATOM 669 N N . MET A 1 83 ? 4.619 3.486 -48.997 1.00 82.62 83 MET A N 1
ATOM 670 C CA . MET A 1 83 ? 5.963 3.427 -49.571 1.00 82.62 83 MET A CA 1
ATOM 671 C C . MET A 1 83 ? 5.985 2.559 -50.830 1.00 82.62 83 MET A C 1
ATOM 673 O O . MET A 1 83 ? 6.487 3.008 -51.846 1.00 82.62 83 MET A O 1
ATOM 677 N N . SER A 1 84 ? 5.349 1.386 -50.833 1.00 84.06 84 SER A N 1
ATOM 678 C CA . SER A 1 84 ? 5.217 0.554 -52.036 1.00 84.06 84 SER A CA 1
ATOM 679 C C . SER A 1 84 ? 4.460 1.267 -53.163 1.00 84.06 84 SER A C 1
ATOM 681 O O . SER A 1 84 ? 4.832 1.136 -54.323 1.00 84.06 84 SER A O 1
ATOM 683 N N . ALA A 1 85 ? 3.431 2.060 -52.849 1.00 81.56 85 ALA A N 1
ATOM 684 C CA . ALA A 1 85 ? 2.662 2.812 -53.839 1.00 81.56 85 ALA A CA 1
ATOM 685 C C . ALA A 1 85 ? 3.419 4.031 -54.397 1.00 81.56 85 ALA A C 1
ATOM 687 O O . ALA A 1 85 ? 3.283 4.336 -55.579 1.00 81.56 85 ALA A O 1
ATOM 688 N N . VAL A 1 86 ? 4.215 4.715 -53.567 1.00 80.25 86 VAL A N 1
ATOM 689 C CA . VAL A 1 86 ? 5.013 5.894 -53.951 1.00 80.25 86 VAL A CA 1
ATOM 690 C C . VAL A 1 86 ? 6.333 5.490 -54.624 1.00 80.25 86 VAL A C 1
ATOM 692 O O . VAL A 1 86 ? 6.740 6.129 -55.588 1.00 80.25 86 VAL A O 1
ATOM 695 N N . CYS A 1 87 ? 6.966 4.399 -54.186 1.00 63.91 87 CYS A N 1
ATOM 696 C CA . CYS A 1 87 ? 8.185 3.830 -54.774 1.00 63.91 87 CYS A CA 1
ATOM 697 C C . CYS A 1 87 ? 7.910 2.918 -55.984 1.00 63.91 87 CYS A C 1
ATOM 699 O O . CYS A 1 87 ? 8.841 2.362 -56.554 1.00 63.91 87 CYS A O 1
ATOM 701 N N . LYS A 1 88 ? 6.655 2.790 -56.446 1.00 57.12 88 LYS A N 1
ATOM 702 C CA . LYS A 1 88 ? 6.329 2.053 -57.684 1.00 57.12 88 LYS A CA 1
ATOM 703 C C . LYS A 1 88 ? 6.752 2.787 -58.971 1.00 57.12 88 LYS A C 1
ATOM 705 O O . LYS A 1 88 ? 6.513 2.282 -60.064 1.00 57.12 88 LYS A O 1
ATOM 710 N N . SER A 1 89 ? 7.376 3.962 -58.879 1.00 55.03 89 SER A N 1
ATOM 711 C CA . SER A 1 89 ? 7.887 4.702 -60.041 1.00 55.03 89 SER A CA 1
ATOM 712 C C . SER A 1 89 ? 9.261 5.333 -59.792 1.00 55.03 89 SER A C 1
ATOM 714 O O . SER A 1 89 ? 9.412 6.552 -59.876 1.00 55.03 89 SER A O 1
ATOM 716 N N . GLY A 1 90 ? 10.249 4.499 -59.483 1.00 54.44 90 GLY A N 1
ATOM 717 C CA . GLY A 1 90 ? 11.657 4.886 -59.436 1.00 54.44 90 GLY A CA 1
ATOM 718 C C . GLY A 1 90 ? 12.493 3.782 -58.807 1.00 54.44 90 GLY A C 1
ATOM 719 O O . GLY A 1 90 ? 12.605 3.745 -57.589 1.00 54.44 90 GLY A O 1
ATOM 720 N N . ASP A 1 91 ? 12.999 2.895 -59.662 1.00 45.53 91 ASP A N 1
ATOM 721 C CA . ASP A 1 91 ? 14.150 2.013 -59.450 1.00 45.53 91 ASP A CA 1
ATOM 722 C C . ASP A 1 91 ? 14.142 1.176 -58.159 1.00 45.53 91 ASP A C 1
ATOM 724 O O . ASP A 1 91 ? 14.854 1.440 -57.198 1.00 45.53 91 ASP A O 1
ATOM 728 N N . LEU A 1 92 ? 13.373 0.082 -58.189 1.00 50.28 92 LEU A N 1
ATOM 729 C CA . LEU A 1 92 ? 13.643 -1.119 -57.383 1.00 50.28 92 LEU A CA 1
ATOM 730 C C . LEU A 1 92 ? 14.690 -2.007 -58.094 1.00 50.28 92 LEU A C 1
ATOM 732 O O . LEU A 1 92 ? 14.475 -3.205 -58.247 1.00 50.28 92 LEU A O 1
ATOM 736 N N . GLU A 1 93 ? 15.773 -1.403 -58.593 1.00 46.44 93 GLU A N 1
ATOM 737 C CA . GLU A 1 93 ? 16.943 -2.111 -59.152 1.00 46.44 93 GLU A CA 1
ATOM 738 C C . GLU A 1 93 ? 18.267 -1.716 -58.474 1.00 46.44 93 GLU A C 1
ATOM 740 O O . GLU A 1 93 ? 19.310 -2.230 -58.846 1.00 46.44 93 GLU A O 1
ATOM 745 N N . GLU A 1 94 ? 18.254 -0.884 -57.431 1.00 47.69 94 GLU A N 1
ATOM 746 C CA . GLU A 1 94 ? 19.396 -0.770 -56.510 1.00 47.69 94 GLU A CA 1
ATOM 747 C C . GLU A 1 94 ? 18.975 -1.387 -55.171 1.00 47.69 94 GLU A C 1
ATOM 749 O O . GLU A 1 94 ? 18.745 -0.707 -54.173 1.00 47.69 94 GLU A O 1
ATOM 754 N N . ASP A 1 95 ? 18.767 -2.706 -55.188 1.00 42.12 95 ASP A N 1
ATOM 755 C CA . ASP A 1 95 ? 18.924 -3.496 -53.973 1.00 42.12 95 ASP A CA 1
ATOM 756 C C . ASP A 1 95 ? 20.423 -3.408 -53.649 1.00 42.12 95 ASP A C 1
ATOM 758 O O . ASP A 1 95 ? 21.257 -3.823 -54.458 1.00 42.12 95 ASP A O 1
ATOM 762 N N . ASP A 1 96 ? 20.769 -2.853 -52.486 1.00 47.09 96 ASP A N 1
ATOM 763 C CA . ASP A 1 96 ? 22.127 -2.786 -51.913 1.00 47.09 96 ASP A CA 1
ATOM 764 C C . ASP A 1 96 ? 22.697 -4.204 -51.608 1.00 47.09 96 ASP A C 1
ATOM 766 O O . ASP A 1 96 ? 23.444 -4.410 -50.653 1.00 47.09 96 ASP A O 1
ATOM 770 N N . ALA A 1 97 ? 22.298 -5.215 -52.383 1.00 46.12 97 ALA A N 1
ATOM 771 C CA . ALA A 1 97 ? 22.731 -6.602 -52.331 1.00 46.12 97 ALA A CA 1
ATOM 772 C C . ALA A 1 97 ? 23.727 -6.956 -53.452 1.00 46.12 97 ALA A C 1
ATOM 774 O O . ALA A 1 97 ? 24.373 -7.995 -53.354 1.00 46.12 97 ALA A O 1
ATOM 775 N N . GLU A 1 98 ? 23.881 -6.116 -54.485 1.00 42.59 98 GLU A N 1
ATOM 776 C CA . GLU A 1 98 ? 24.830 -6.349 -55.593 1.00 42.59 98 GLU A CA 1
ATOM 777 C C . GLU A 1 98 ? 26.129 -5.519 -55.496 1.00 42.59 98 GLU A C 1
ATOM 779 O O . GLU A 1 98 ? 27.016 -5.684 -56.328 1.00 42.59 98 GLU A O 1
ATOM 784 N N . GLU A 1 99 ? 26.303 -4.649 -54.488 1.00 43.25 99 GLU A N 1
ATOM 785 C CA . GLU A 1 99 ? 27.505 -3.789 -54.394 1.00 43.25 99 GLU A CA 1
ATOM 786 C C . GLU A 1 99 ? 28.751 -4.507 -53.815 1.00 43.25 99 GLU A C 1
ATOM 788 O O . GLU A 1 99 ? 29.848 -3.955 -53.870 1.00 43.25 99 GLU A O 1
ATOM 793 N N . ASP A 1 100 ? 28.618 -5.753 -53.336 1.00 45.31 100 ASP A N 1
ATOM 794 C CA . ASP A 1 100 ? 29.728 -6.556 -52.782 1.00 45.31 100 ASP A CA 1
ATOM 795 C C . ASP A 1 100 ? 30.166 -7.742 -53.676 1.00 45.31 100 ASP A C 1
ATOM 797 O O . ASP A 1 100 ? 31.096 -8.471 -53.321 1.00 45.31 100 ASP A O 1
ATOM 801 N N . GLU A 1 101 ? 29.544 -7.963 -54.841 1.00 48.66 101 GLU A N 1
ATOM 802 C CA . GLU A 1 101 ? 29.956 -9.031 -55.767 1.00 48.66 101 GLU A CA 1
ATOM 803 C C . GLU A 1 101 ? 30.892 -8.493 -56.860 1.00 48.66 101 GLU A C 1
ATOM 805 O O . GLU A 1 101 ? 30.504 -8.239 -57.998 1.00 48.66 101 GLU A O 1
ATOM 810 N N . GLU A 1 102 ? 32.171 -8.328 -56.519 1.00 49.47 102 GLU A N 1
ATOM 811 C CA . GLU A 1 102 ? 33.220 -8.115 -57.518 1.00 49.47 102 GLU A CA 1
ATOM 812 C C . GLU A 1 102 ? 33.429 -9.436 -58.294 1.00 49.47 102 GLU A C 1
ATOM 814 O O . GLU A 1 102 ? 33.906 -10.430 -57.740 1.00 49.47 102 GLU A O 1
ATOM 819 N N . GLU A 1 103 ? 33.004 -9.485 -59.566 1.00 52.66 103 GLU A N 1
ATOM 820 C CA . GLU A 1 103 ? 33.139 -10.674 -60.421 1.00 52.66 103 GLU A CA 1
ATOM 821 C C . GLU A 1 103 ? 34.614 -11.135 -60.488 1.00 52.66 103 GLU A C 1
ATOM 823 O O . GLU A 1 103 ? 35.491 -10.340 -60.849 1.00 52.66 103 GLU A O 1
ATOM 828 N N . PRO A 1 104 ? 34.937 -12.414 -60.199 1.00 50.19 104 PRO A N 1
ATOM 829 C CA . PRO A 1 104 ? 36.307 -12.894 -60.299 1.00 50.19 104 PRO A CA 1
ATOM 830 C C . PRO A 1 104 ? 36.737 -12.938 -61.771 1.00 50.19 104 PRO A C 1
ATOM 832 O O . PRO A 1 104 ? 36.255 -13.756 -62.557 1.00 50.19 104 PRO A O 1
ATOM 835 N N . PHE A 1 105 ? 37.675 -12.069 -62.155 1.00 50.91 105 PHE A N 1
ATOM 836 C CA . PHE A 1 105 ? 38.367 -12.183 -63.436 1.00 50.91 105 PHE A CA 1
ATOM 837 C C . PHE A 1 105 ? 39.224 -13.455 -63.437 1.00 50.91 105 PHE A C 1
ATOM 839 O O . PHE A 1 105 ? 40.172 -13.580 -62.664 1.00 50.91 105 PHE A O 1
ATOM 846 N N . LEU A 1 106 ? 38.886 -14.395 -64.321 1.00 53.88 106 LEU A N 1
ATOM 847 C CA . LEU A 1 106 ? 39.696 -15.582 -64.597 1.00 53.88 106 LEU A CA 1
ATOM 848 C C . LEU A 1 106 ? 41.036 -15.176 -65.227 1.00 53.88 106 LEU A C 1
ATOM 850 O O . LEU A 1 106 ? 41.069 -14.390 -66.179 1.00 53.88 106 LEU A O 1
ATOM 854 N N . GLU A 1 107 ? 42.132 -15.752 -64.727 1.00 52.66 107 GLU A N 1
ATOM 855 C CA . GLU A 1 107 ? 43.435 -15.698 -65.392 1.00 52.66 107 GLU A CA 1
ATOM 856 C C . GLU A 1 107 ? 43.349 -16.329 -66.797 1.00 52.66 107 GLU A C 1
ATOM 858 O O . GLU A 1 107 ? 42.537 -17.216 -67.080 1.00 52.66 107 GLU A O 1
ATOM 863 N N . GLN A 1 108 ? 44.175 -15.826 -67.717 1.00 52.75 108 GLN A N 1
ATOM 864 C CA . GLN A 1 108 ? 44.117 -16.102 -69.161 1.00 52.75 108 GLN A CA 1
ATOM 865 C C . GLN A 1 108 ? 44.368 -17.587 -69.511 1.00 52.75 108 GLN A C 1
ATOM 867 O O . GLN A 1 108 ? 44.099 -18.044 -70.623 1.00 52.75 108 GLN A O 1
ATOM 872 N N . ASP A 1 109 ? 44.856 -18.339 -68.535 1.00 53.97 109 ASP A N 1
ATOM 873 C CA . ASP A 1 109 ? 45.243 -19.739 -68.531 1.00 53.97 109 ASP A CA 1
ATOM 874 C C . ASP A 1 109 ? 44.046 -20.681 -68.319 1.00 53.97 109 ASP A C 1
ATOM 876 O O . ASP A 1 109 ? 44.140 -21.867 -68.632 1.00 53.97 109 ASP A O 1
ATOM 880 N N . GLU A 1 110 ? 42.914 -20.172 -67.820 1.00 57.00 110 GLU A N 1
ATOM 881 C CA . GLU A 1 110 ? 41.759 -20.989 -67.413 1.00 57.00 110 GLU A CA 1
ATOM 882 C C . GLU A 1 110 ? 40.571 -20.912 -68.392 1.00 57.00 110 GLU A C 1
ATOM 884 O O . GLU A 1 110 ? 39.547 -21.576 -68.221 1.00 57.00 110 GLU A O 1
ATOM 889 N N . ALA A 1 111 ? 40.723 -20.166 -69.492 1.00 53.06 111 ALA A N 1
ATOM 890 C CA . ALA A 1 111 ? 39.689 -19.977 -70.514 1.00 53.06 111 ALA A CA 1
ATOM 891 C C . ALA A 1 111 ? 39.319 -21.258 -71.297 1.00 53.06 111 ALA A C 1
ATOM 893 O O . ALA A 1 111 ? 38.286 -21.300 -71.964 1.00 53.06 111 ALA A O 1
ATOM 894 N N . TRP A 1 112 ? 40.136 -22.313 -71.221 1.00 55.44 112 TRP A N 1
ATOM 895 C CA . TRP A 1 112 ? 39.981 -23.544 -72.010 1.00 55.44 112 TRP A CA 1
ATOM 896 C C . TRP A 1 112 ? 39.035 -24.583 -71.386 1.00 55.44 112 TRP A C 1
ATOM 898 O O . TRP A 1 112 ? 38.804 -25.625 -71.996 1.00 55.44 112 TRP A O 1
ATOM 908 N N . LEU A 1 113 ? 38.514 -24.351 -70.172 1.00 58.09 113 LEU A N 1
ATOM 909 C CA . LEU A 1 113 ? 37.808 -25.386 -69.401 1.00 58.09 113 LEU A CA 1
ATOM 910 C C . LEU A 1 113 ? 36.292 -25.490 -69.659 1.00 58.09 113 LEU A C 1
ATOM 912 O O . LEU A 1 113 ? 35.629 -26.316 -69.034 1.00 58.09 113 LEU A O 1
ATOM 916 N N . TYR A 1 114 ? 35.727 -24.683 -70.562 1.00 49.75 114 TYR A N 1
ATOM 917 C CA . TYR A 1 114 ? 34.281 -24.641 -70.800 1.00 49.75 114 TYR A CA 1
ATOM 918 C C . TYR A 1 114 ? 33.921 -24.947 -72.256 1.00 49.75 114 TYR A C 1
ATOM 920 O O . TYR A 1 114 ? 33.551 -24.047 -73.005 1.00 49.75 114 TYR A O 1
ATOM 928 N N . ASP A 1 115 ? 33.951 -26.232 -72.613 1.00 51.12 115 ASP A N 1
ATOM 929 C CA . ASP A 1 115 ? 33.066 -26.762 -73.654 1.00 51.12 115 ASP A CA 1
ATOM 930 C C . ASP A 1 115 ? 31.785 -27.287 -72.975 1.00 51.12 115 ASP A C 1
ATOM 932 O O . ASP A 1 115 ? 31.819 -28.131 -72.080 1.00 51.12 115 ASP A O 1
ATOM 936 N N . GLU A 1 116 ? 30.670 -26.666 -73.355 1.00 54.72 116 GLU A N 1
ATOM 937 C CA . GLU A 1 116 ? 29.252 -26.979 -73.123 1.00 54.72 116 GLU A CA 1
ATOM 938 C C . GLU A 1 116 ? 28.879 -28.046 -72.064 1.00 54.72 116 GLU A C 1
ATOM 940 O O . GLU A 1 116 ? 28.742 -29.236 -72.342 1.00 54.72 116 GLU A O 1
ATOM 945 N N . ALA A 1 117 ? 28.509 -27.578 -70.865 1.00 51.16 117 ALA A N 1
ATOM 946 C CA . ALA A 1 117 ? 27.592 -28.277 -69.959 1.00 51.16 117 ALA A CA 1
ATOM 947 C C . ALA A 1 117 ? 26.666 -27.258 -69.258 1.00 51.16 117 ALA A C 1
ATOM 949 O O . ALA A 1 117 ? 27.099 -26.132 -68.984 1.00 51.16 117 ALA A O 1
ATOM 950 N N . PRO A 1 118 ? 25.391 -27.596 -68.966 1.00 46.94 118 PRO A N 1
ATOM 951 C CA . PRO A 1 118 ? 24.453 -26.660 -68.358 1.00 46.94 118 PRO A CA 1
ATOM 952 C C . PRO A 1 118 ? 24.926 -26.321 -66.942 1.00 46.94 118 PRO A C 1
ATOM 954 O O . PRO A 1 118 ? 24.887 -27.159 -66.041 1.00 46.94 118 PRO A O 1
ATOM 957 N N . ARG A 1 119 ? 25.396 -25.082 -66.752 1.00 48.44 119 ARG A N 1
ATOM 958 C CA . ARG A 1 119 ? 25.828 -24.562 -65.452 1.00 48.44 119 ARG A CA 1
ATOM 959 C C . ARG A 1 119 ? 24.619 -24.476 -64.531 1.00 48.44 119 ARG A C 1
ATOM 961 O O . ARG A 1 119 ? 23.906 -23.476 -64.513 1.00 48.44 119 ARG A O 1
ATOM 968 N N . HIS A 1 120 ? 24.409 -25.506 -63.723 1.00 44.78 120 HIS A N 1
ATOM 969 C CA . HIS A 1 120 ? 23.784 -25.294 -62.430 1.00 44.78 120 HIS A CA 1
ATOM 970 C C . HIS A 1 120 ? 24.757 -24.380 -61.673 1.00 44.78 120 HIS A C 1
ATOM 972 O O . HIS A 1 120 ? 25.819 -24.832 -61.254 1.00 44.78 120 HIS A O 1
ATOM 978 N N . ARG A 1 121 ? 24.466 -23.073 -61.603 1.00 53.03 121 ARG A N 1
ATOM 979 C CA . ARG A 1 121 ? 25.231 -22.125 -60.785 1.00 53.03 121 ARG A CA 1
ATOM 980 C C . ARG A 1 121 ? 25.030 -22.535 -59.328 1.00 53.03 121 ARG A C 1
ATOM 982 O O . ARG A 1 121 ? 24.095 -22.092 -58.671 1.00 53.03 121 ARG A O 1
ATOM 989 N N . THR A 1 122 ? 25.850 -23.449 -58.829 1.00 45.25 122 THR A N 1
ATOM 990 C CA . THR A 1 122 ? 26.094 -23.524 -57.395 1.00 45.25 122 THR A CA 1
ATOM 991 C C . THR A 1 122 ? 26.822 -22.240 -57.052 1.00 45.25 122 THR A C 1
ATOM 993 O O . THR A 1 122 ? 27.980 -22.093 -57.422 1.00 45.25 122 THR A O 1
ATOM 996 N N . LEU A 1 123 ? 26.099 -21.293 -56.445 1.00 55.62 123 LEU A N 1
ATOM 997 C CA . LEU A 1 123 ? 26.669 -20.121 -55.787 1.00 55.62 123 LEU A CA 1
ATOM 998 C C . LEU A 1 123 ? 27.805 -20.621 -54.897 1.00 55.62 123 LEU A C 1
ATOM 1000 O O . LEU A 1 123 ? 27.568 -21.260 -53.868 1.00 55.62 123 LEU A O 1
ATOM 1004 N N . GLU A 1 124 ? 29.036 -20.431 -55.351 1.00 51.19 124 GLU A N 1
ATOM 1005 C CA . GLU A 1 124 ? 30.212 -20.796 -54.588 1.00 51.19 124 GLU A CA 1
ATOM 1006 C C . GLU A 1 124 ? 30.351 -19.714 -53.522 1.00 51.19 124 GLU A C 1
ATOM 1008 O O . GLU A 1 124 ? 30.858 -18.626 -53.771 1.00 51.19 124 GLU A O 1
ATOM 1013 N N . HIS A 1 125 ? 29.761 -19.960 -52.349 1.00 56.19 125 HIS A N 1
ATOM 1014 C CA . HIS A 1 125 ? 29.880 -19.044 -51.224 1.00 56.19 125 HIS A CA 1
ATOM 1015 C C . HIS A 1 125 ? 31.364 -18.862 -50.901 1.00 56.19 125 HIS A C 1
ATOM 1017 O O . HIS A 1 125 ? 32.009 -19.790 -50.400 1.00 56.19 125 HIS A O 1
ATOM 1023 N N . CYS A 1 126 ? 31.884 -17.658 -51.154 1.00 59.66 126 CYS A N 1
ATOM 1024 C CA . CYS A 1 126 ? 33.152 -17.218 -50.595 1.00 59.66 126 CYS A CA 1
ATOM 1025 C C . CYS A 1 126 ? 33.123 -17.507 -49.095 1.00 59.66 126 CYS A C 1
ATOM 1027 O O . CYS A 1 126 ? 32.223 -17.076 -48.368 1.00 59.66 126 CYS A O 1
ATOM 1029 N N . LYS A 1 127 ? 34.083 -18.308 -48.628 1.00 65.12 127 LYS A N 1
ATOM 1030 C CA . LYS A 1 127 ? 34.227 -18.572 -47.200 1.00 65.12 127 LYS A CA 1
ATOM 1031 C C . LYS A 1 127 ? 34.581 -17.248 -46.539 1.00 65.12 127 LYS A C 1
ATOM 1033 O O . LYS A 1 127 ? 35.679 -16.738 -46.735 1.00 65.12 127 LYS A O 1
ATOM 1038 N N . VAL A 1 128 ? 33.620 -16.705 -45.796 1.00 67.25 128 VAL A N 1
ATOM 1039 C CA . VAL A 1 128 ? 33.808 -15.549 -44.919 1.00 67.25 128 VAL A CA 1
ATOM 1040 C C . VAL A 1 128 ? 35.037 -15.807 -44.047 1.00 67.25 128 VAL A C 1
ATOM 1042 O O . VAL A 1 128 ? 35.201 -16.918 -43.539 1.00 67.25 128 VAL A O 1
ATOM 1045 N N . ASP A 1 129 ? 35.904 -14.804 -43.916 1.00 80.12 129 ASP A N 1
ATOM 1046 C CA . ASP A 1 129 ? 37.187 -14.923 -43.227 1.00 80.12 129 ASP A CA 1
ATOM 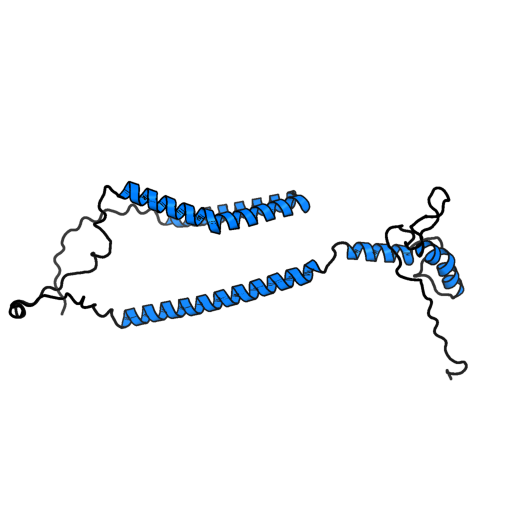1047 C C . ASP A 1 129 ? 37.025 -15.494 -41.803 1.00 80.12 129 ASP A C 1
ATOM 1049 O O . ASP A 1 129 ? 36.130 -15.098 -41.046 1.00 80.12 129 ASP A O 1
ATOM 1053 N N . ASP A 1 130 ? 37.892 -16.436 -41.427 1.00 82.56 130 ASP A N 1
ATOM 1054 C CA . ASP A 1 130 ? 37.789 -17.196 -40.175 1.00 82.56 130 ASP A CA 1
ATOM 1055 C C . ASP A 1 130 ? 37.884 -16.294 -38.932 1.00 82.56 130 ASP A C 1
ATOM 1057 O O . ASP A 1 130 ? 37.382 -16.656 -37.861 1.00 82.56 130 ASP A O 1
ATOM 1061 N N . GLU A 1 131 ? 38.535 -15.134 -39.049 1.00 85.00 131 GLU A N 1
ATOM 1062 C CA . GLU A 1 131 ? 38.615 -14.126 -37.990 1.00 85.00 131 GLU A CA 1
ATOM 1063 C C . GLU A 1 131 ? 37.265 -13.423 -37.793 1.00 85.00 131 GLU A C 1
ATOM 1065 O O . GLU A 1 131 ? 36.709 -13.458 -36.691 1.00 85.00 131 GLU A O 1
ATOM 1070 N N . THR A 1 132 ? 36.657 -12.926 -38.872 1.00 85.12 132 THR A N 1
ATOM 1071 C CA . THR A 1 132 ? 35.325 -12.293 -38.833 1.00 85.12 132 THR A CA 1
ATOM 1072 C C . THR A 1 132 ? 34.225 -13.259 -38.368 1.00 85.12 132 THR A C 1
ATOM 1074 O O . THR A 1 132 ? 33.36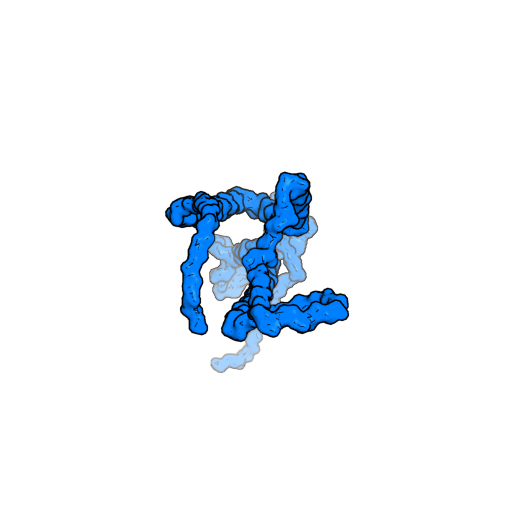2 -12.895 -37.567 1.00 85.12 132 THR A O 1
ATOM 1077 N N . LEU A 1 133 ? 34.294 -14.542 -38.751 1.00 83.12 133 LEU A N 1
ATOM 1078 C CA . LEU A 1 133 ? 33.375 -15.578 -38.262 1.00 83.12 133 LEU A CA 1
ATOM 1079 C C . LEU A 1 133 ? 33.484 -15.800 -36.748 1.00 83.12 133 LEU A C 1
ATOM 1081 O O . LEU A 1 133 ? 32.482 -16.106 -36.096 1.00 83.12 133 LEU A O 1
ATOM 1085 N N . LYS A 1 134 ? 34.682 -15.674 -36.164 1.00 88.00 134 LYS A N 1
ATOM 1086 C CA . LYS A 1 134 ? 34.866 -15.780 -34.707 1.00 88.00 134 LYS A CA 1
ATOM 1087 C C . LYS A 1 134 ? 34.277 -14.572 -33.990 1.00 88.00 134 LYS A C 1
ATOM 1089 O O . LYS A 1 134 ? 33.648 -14.756 -32.948 1.00 88.00 134 LYS A O 1
ATOM 1094 N N . GLU A 1 135 ? 34.430 -13.374 -34.546 1.00 90.56 135 GLU A N 1
ATOM 1095 C CA . GLU A 1 135 ? 33.831 -12.157 -33.993 1.00 90.56 135 GLU A CA 1
ATOM 1096 C C . GLU A 1 135 ? 32.302 -12.224 -34.012 1.00 90.56 135 GLU A C 1
ATOM 1098 O O . GLU A 1 135 ? 31.676 -12.022 -32.972 1.00 90.56 135 GLU A O 1
ATOM 1103 N N . LEU A 1 136 ? 31.705 -12.630 -35.137 1.00 86.38 136 LEU A N 1
ATOM 1104 C CA . LEU A 1 136 ? 30.255 -12.810 -35.274 1.00 86.38 136 LEU A CA 1
ATOM 1105 C C . LEU A 1 136 ? 29.700 -13.895 -34.338 1.00 86.38 136 LEU A C 1
ATOM 1107 O O . LEU A 1 136 ? 28.610 -13.762 -33.779 1.00 86.38 136 LEU A O 1
ATOM 1111 N N . ARG A 1 137 ? 30.448 -14.985 -34.124 1.00 89.38 137 ARG A N 1
ATOM 1112 C CA . ARG A 1 137 ? 30.068 -16.011 -33.136 1.00 89.38 137 ARG A CA 1
ATOM 1113 C C . ARG A 1 137 ? 30.121 -15.463 -31.713 1.00 89.38 137 ARG A C 1
ATOM 1115 O O . ARG A 1 137 ? 29.243 -15.781 -30.914 1.00 89.38 137 ARG A O 1
ATOM 1122 N N . LYS A 1 138 ? 31.116 -14.629 -31.403 1.00 92.69 138 LYS A N 1
ATOM 1123 C CA . LYS A 1 138 ? 31.282 -14.010 -30.085 1.00 92.69 138 LYS A CA 1
ATOM 1124 C C . LYS A 1 138 ? 30.193 -12.975 -29.796 1.00 92.69 138 LYS A C 1
ATOM 1126 O O . LYS A 1 138 ? 29.646 -12.982 -28.698 1.00 92.69 138 LYS A O 1
ATOM 1131 N N . THR A 1 139 ? 29.836 -12.122 -30.758 1.00 91.56 139 THR A N 1
ATOM 1132 C CA . THR A 1 139 ? 28.725 -11.167 -30.594 1.00 91.56 139 THR A CA 1
ATOM 1133 C C . THR A 1 139 ? 27.403 -11.896 -30.395 1.00 91.56 139 THR A C 1
ATOM 1135 O O . THR A 1 139 ? 26.694 -11.601 -29.437 1.00 91.56 139 THR A O 1
ATOM 1138 N N . ARG A 1 140 ? 27.127 -12.929 -31.201 1.00 92.25 140 ARG A N 1
ATOM 1139 C CA . ARG A 1 140 ? 25.934 -13.772 -31.042 1.00 92.25 140 ARG A CA 1
ATOM 1140 C C . ARG A 1 140 ? 25.879 -14.458 -29.676 1.00 92.25 140 ARG A C 1
ATOM 1142 O O . ARG A 1 140 ? 24.807 -14.568 -29.090 1.00 92.25 140 ARG A O 1
ATOM 1149 N N . GLN A 1 141 ? 27.014 -14.931 -29.161 1.00 91.56 141 GLN A N 1
ATOM 1150 C CA . GLN A 1 141 ? 27.072 -15.517 -27.824 1.00 91.56 141 GLN A CA 1
ATOM 1151 C C . GLN A 1 141 ? 26.711 -14.490 -26.744 1.00 91.56 141 GLN A C 1
ATOM 1153 O O . GLN A 1 141 ? 25.854 -14.771 -25.910 1.00 91.56 141 GLN A O 1
ATOM 1158 N N . ASN A 1 142 ? 27.279 -13.284 -26.815 1.00 92.56 142 ASN A N 1
ATOM 1159 C CA . ASN A 1 142 ? 26.946 -12.206 -25.886 1.00 92.56 142 ASN A CA 1
ATOM 1160 C C . ASN A 1 142 ? 25.458 -11.822 -25.962 1.00 92.56 142 ASN A C 1
ATOM 1162 O O . ASN A 1 142 ? 24.835 -11.595 -24.931 1.00 92.56 142 ASN A O 1
ATOM 1166 N N . GLU A 1 143 ? 24.867 -11.780 -27.160 1.00 93.62 143 GLU A N 1
ATOM 1167 C CA . GLU A 1 143 ? 23.435 -11.509 -27.335 1.00 93.62 143 GLU A CA 1
ATOM 1168 C C . GLU A 1 143 ? 22.567 -12.565 -26.644 1.00 93.62 143 GLU A C 1
ATOM 1170 O O . GLU A 1 143 ? 21.612 -12.216 -25.952 1.00 93.62 143 GLU A O 1
ATOM 1175 N N . MET A 1 144 ? 22.903 -13.850 -26.789 1.00 91.38 144 MET A N 1
ATOM 1176 C CA . MET A 1 144 ? 22.173 -14.935 -26.125 1.00 91.38 144 MET A CA 1
ATOM 1177 C C . MET A 1 144 ? 22.287 -14.843 -24.598 1.00 91.38 144 MET A C 1
ATOM 1179 O O . MET A 1 144 ? 21.275 -14.947 -23.907 1.00 91.38 144 MET A O 1
ATOM 1183 N N . GLU A 1 145 ? 23.487 -14.573 -24.077 1.00 94.00 145 GLU A N 1
ATOM 1184 C CA . GLU A 1 145 ? 23.717 -14.378 -22.639 1.00 94.00 145 GLU A CA 1
ATOM 1185 C C . GLU A 1 145 ? 22.935 -13.163 -22.104 1.00 94.00 145 GLU A C 1
ATOM 1187 O O . GLU A 1 145 ? 22.282 -13.248 -21.062 1.00 94.00 145 GLU A O 1
ATOM 1192 N N . MET A 1 146 ? 22.911 -12.049 -22.844 1.00 94.12 146 MET A N 1
ATOM 1193 C CA . MET A 1 146 ? 22.114 -10.868 -22.492 1.00 94.12 146 MET A CA 1
ATOM 1194 C C . MET A 1 146 ? 20.611 -11.166 -22.488 1.00 94.12 146 MET A C 1
ATOM 1196 O O . MET A 1 146 ? 19.902 -10.712 -21.589 1.00 94.12 146 MET A O 1
ATOM 1200 N N . TRP A 1 147 ? 20.111 -11.936 -23.458 1.00 94.06 147 TRP A N 1
ATOM 1201 C CA . TRP A 1 147 ? 18.702 -12.326 -23.512 1.00 94.06 147 TRP A CA 1
ATOM 1202 C C . TRP A 1 147 ? 18.282 -13.186 -22.324 1.00 94.06 147 TRP A C 1
ATOM 1204 O O . TRP A 1 147 ? 17.173 -13.013 -21.812 1.00 94.06 147 TRP A O 1
ATOM 1214 N N . ASP A 1 148 ? 19.147 -14.085 -21.866 1.00 94.50 148 ASP A N 1
ATOM 1215 C CA . ASP A 1 148 ? 18.860 -14.902 -20.691 1.00 94.50 148 ASP A CA 1
ATOM 1216 C C . ASP A 1 148 ? 18.871 -14.064 -19.403 1.00 94.50 148 ASP A C 1
ATOM 1218 O O . ASP A 1 148 ? 17.940 -14.185 -18.603 1.00 94.50 148 ASP A O 1
ATOM 1222 N N . ILE A 1 149 ? 19.801 -13.108 -19.265 1.00 95.19 149 ILE A N 1
ATOM 1223 C CA . ILE A 1 149 ? 19.791 -12.124 -18.164 1.00 95.19 149 ILE A CA 1
ATOM 1224 C C . ILE A 1 149 ? 18.503 -11.284 -18.183 1.00 95.19 149 ILE A C 1
ATOM 1226 O O . ILE A 1 149 ? 17.883 -11.066 -17.142 1.00 95.19 149 ILE A O 1
ATOM 1230 N N . ILE A 1 150 ? 18.056 -10.819 -19.355 1.00 94.81 150 ILE A N 1
ATOM 1231 C CA . ILE A 1 150 ? 16.819 -10.031 -19.484 1.00 94.81 150 ILE A CA 1
ATOM 1232 C C . ILE A 1 150 ? 15.601 -10.848 -19.039 1.00 94.81 150 ILE A C 1
ATOM 1234 O O . ILE A 1 150 ? 14.761 -10.336 -18.296 1.00 94.81 150 ILE A O 1
ATOM 1238 N N . LYS A 1 151 ? 15.495 -12.118 -19.453 1.00 93.31 151 LYS A N 1
ATOM 1239 C CA . LYS A 1 151 ? 14.403 -13.003 -19.012 1.00 93.31 151 LYS A CA 1
ATOM 1240 C C . LYS A 1 151 ? 14.416 -13.195 -17.498 1.00 93.31 151 LYS A C 1
ATOM 1242 O O . LYS A 1 151 ? 13.358 -13.142 -16.871 1.00 93.31 151 LYS A O 1
ATOM 1247 N N . GLU A 1 152 ? 15.597 -13.376 -16.913 1.00 95.88 152 GLU A N 1
ATOM 1248 C CA . GLU A 1 152 ? 15.769 -13.493 -15.468 1.00 95.88 152 GLU A CA 1
ATOM 1249 C C . GLU A 1 152 ? 15.307 -12.213 -14.745 1.00 95.88 152 GLU A C 1
ATOM 1251 O O . GLU A 1 152 ? 14.465 -12.288 -13.847 1.00 95.88 152 GLU A O 1
ATOM 1256 N N . ILE A 1 153 ? 15.729 -11.028 -15.201 1.00 95.88 153 ILE A N 1
ATOM 1257 C CA . ILE A 1 153 ? 15.269 -9.734 -14.665 1.00 95.88 153 ILE A CA 1
ATOM 1258 C C . ILE A 1 153 ? 13.743 -9.597 -14.749 1.00 95.88 153 ILE A C 1
ATOM 1260 O O . ILE A 1 153 ? 13.107 -9.187 -13.775 1.00 95.88 153 ILE A O 1
ATOM 1264 N N . ILE A 1 154 ? 13.135 -9.950 -15.886 1.00 96.06 154 ILE A N 1
ATOM 1265 C CA . ILE A 1 154 ? 11.677 -9.886 -16.067 1.00 96.06 154 ILE A CA 1
ATOM 1266 C C . ILE A 1 154 ? 10.976 -10.820 -15.074 1.00 96.06 154 ILE A C 1
ATOM 1268 O O . ILE A 1 154 ? 9.996 -10.418 -14.445 1.00 96.06 154 ILE A O 1
ATOM 1272 N N . SER A 1 155 ? 11.491 -12.039 -14.891 1.00 94.62 155 SER A N 1
ATOM 1273 C CA . SER A 1 155 ? 10.927 -13.018 -13.956 1.00 94.62 155 SER A CA 1
ATOM 1274 C C . SER A 1 155 ? 10.971 -12.539 -12.501 1.00 94.62 155 SER A C 1
ATOM 1276 O O . SER A 1 155 ? 9.959 -12.619 -11.800 1.00 94.62 155 SER A O 1
ATOM 1278 N N . TYR A 1 156 ? 12.089 -11.952 -12.059 1.00 95.31 156 TYR A N 1
ATOM 1279 C CA . TYR A 1 156 ? 12.206 -11.391 -10.713 1.00 95.31 156 TYR A CA 1
ATOM 1280 C C . TYR A 1 156 ? 11.345 -10.141 -10.540 1.00 95.31 156 TYR A C 1
ATOM 1282 O O . TYR A 1 156 ? 10.736 -9.963 -9.487 1.00 95.31 156 TYR A O 1
ATOM 1290 N N . SER A 1 157 ? 11.254 -9.294 -11.568 1.00 95.38 157 SER A N 1
ATOM 1291 C CA . SER A 1 157 ? 10.390 -8.111 -11.564 1.00 95.38 157 SER A CA 1
ATOM 1292 C C . SER A 1 157 ? 8.915 -8.497 -11.423 1.00 95.38 157 SER A C 1
ATOM 1294 O O . SER A 1 157 ? 8.206 -7.951 -10.576 1.00 95.38 157 SER A O 1
ATOM 1296 N N . LEU A 1 158 ? 8.462 -9.507 -12.175 1.00 95.75 158 LEU A N 1
ATOM 1297 C CA . LEU A 1 158 ? 7.104 -10.041 -12.074 1.00 95.75 158 LEU A CA 1
ATOM 1298 C C . LEU A 1 158 ? 6.847 -10.653 -10.694 1.00 95.75 158 LEU A C 1
ATOM 1300 O O . LEU A 1 158 ? 5.809 -10.388 -10.090 1.00 95.75 158 LEU A O 1
ATOM 1304 N N . PHE A 1 159 ? 7.796 -11.429 -10.168 1.00 95.94 159 PHE A N 1
ATOM 1305 C CA . PHE A 1 159 ? 7.699 -11.982 -8.820 1.00 95.94 159 PHE A CA 1
ATOM 1306 C C . PHE A 1 159 ? 7.571 -10.882 -7.756 1.00 95.94 159 PHE A C 1
ATOM 1308 O O . PHE A 1 159 ? 6.681 -10.947 -6.906 1.00 95.94 159 PHE A O 1
ATOM 1315 N N . LEU A 1 160 ? 8.410 -9.845 -7.827 1.00 94.94 160 LEU A N 1
ATOM 1316 C CA . LEU A 1 160 ? 8.364 -8.700 -6.918 1.00 94.94 160 LEU A CA 1
ATOM 1317 C C . LEU A 1 160 ? 7.022 -7.971 -7.034 1.00 94.94 160 LEU A C 1
ATOM 1319 O O . LEU A 1 160 ? 6.417 -7.642 -6.015 1.00 94.94 160 LEU A O 1
ATOM 1323 N N . TRP A 1 161 ? 6.515 -7.771 -8.251 1.00 94.38 161 TRP A N 1
ATOM 1324 C CA . TRP A 1 161 ? 5.206 -7.162 -8.474 1.00 94.38 161 TRP A CA 1
ATOM 1325 C C . TRP A 1 161 ? 4.078 -7.969 -7.818 1.00 94.38 161 TRP A C 1
ATOM 1327 O O . TRP A 1 161 ? 3.282 -7.400 -7.070 1.00 94.38 161 TRP A O 1
ATOM 1337 N N . VAL A 1 162 ? 4.045 -9.294 -8.006 1.00 94.94 162 VAL A N 1
ATOM 1338 C CA . VAL A 1 162 ? 3.064 -10.171 -7.339 1.00 94.94 162 VAL A CA 1
ATOM 1339 C C . VAL A 1 162 ? 3.205 -10.088 -5.817 1.00 94.94 162 VAL A C 1
ATOM 1341 O O . VAL A 1 162 ? 2.206 -9.956 -5.111 1.00 94.94 162 VAL A O 1
ATOM 1344 N N . PHE A 1 163 ? 4.432 -10.114 -5.295 1.00 94.38 163 PHE A N 1
ATOM 1345 C CA . PHE A 1 163 ? 4.696 -9.984 -3.862 1.00 94.38 163 PHE A CA 1
ATOM 1346 C C . PHE A 1 163 ? 4.195 -8.644 -3.292 1.00 94.38 163 PHE A C 1
ATOM 1348 O O . PHE A 1 163 ? 3.572 -8.606 -2.225 1.00 94.38 163 PHE A O 1
ATOM 1355 N N . LEU A 1 164 ? 4.400 -7.539 -4.013 1.00 92.56 164 LEU A N 1
ATOM 1356 C CA . LEU A 1 164 ? 3.858 -6.232 -3.642 1.00 92.56 164 LEU A CA 1
ATOM 1357 C C . LEU A 1 164 ? 2.329 -6.243 -3.642 1.00 92.56 164 LEU A C 1
ATOM 1359 O O . LEU A 1 164 ? 1.723 -5.799 -2.671 1.00 92.56 164 LEU A O 1
ATOM 1363 N N . VAL A 1 165 ? 1.691 -6.805 -4.669 1.00 92.25 165 VAL A N 1
ATOM 1364 C CA . VAL A 1 165 ? 0.226 -6.916 -4.712 1.00 92.25 165 VAL A CA 1
ATOM 1365 C C . VAL A 1 165 ? -0.296 -7.726 -3.523 1.00 92.25 165 VAL A C 1
ATOM 1367 O O . VAL A 1 165 ? -1.217 -7.277 -2.846 1.00 92.25 165 VAL A O 1
ATOM 1370 N N . LEU A 1 166 ? 0.312 -8.872 -3.204 1.00 92.56 166 LEU A N 1
ATOM 1371 C CA . LEU A 1 166 ? -0.108 -9.710 -2.075 1.00 92.56 166 LEU A CA 1
ATOM 1372 C C . LEU A 1 166 ? 0.071 -9.015 -0.717 1.00 92.56 166 LEU A C 1
ATOM 1374 O O . LEU A 1 166 ? -0.776 -9.153 0.167 1.00 92.56 166 LEU A O 1
ATOM 1378 N N . SER A 1 167 ? 1.158 -8.264 -0.537 1.00 91.25 167 SER A N 1
ATOM 1379 C CA . SER A 1 167 ? 1.429 -7.553 0.718 1.00 91.25 167 SER A CA 1
ATOM 1380 C C . SER A 1 167 ? 0.549 -6.314 0.909 1.00 91.25 167 SER A C 1
ATOM 1382 O O . SER A 1 167 ? 0.089 -6.068 2.025 1.00 91.25 167 SER A O 1
ATOM 1384 N N . TYR A 1 168 ? 0.269 -5.560 -0.159 1.00 87.06 168 TYR A N 1
ATOM 1385 C CA . TYR A 1 168 ? -0.578 -4.367 -0.097 1.00 87.06 168 TYR A CA 1
ATOM 1386 C C . TYR A 1 168 ? -2.072 -4.692 -0.128 1.00 87.06 168 TYR A C 1
ATOM 1388 O O . TYR A 1 168 ? -2.831 -4.069 0.607 1.00 87.06 168 TYR A O 1
ATOM 1396 N N . SER A 1 169 ? -2.508 -5.683 -0.910 1.00 85.94 169 SER A N 1
ATOM 1397 C CA . SER A 1 169 ? -3.933 -6.034 -1.020 1.00 85.94 169 SER A CA 1
ATOM 1398 C C . SER A 1 169 ? -4.526 -6.537 0.295 1.00 85.94 169 SER A C 1
ATOM 1400 O O . SER A 1 169 ? -5.726 -6.395 0.509 1.00 85.94 169 SER A O 1
ATOM 1402 N N . ASN A 1 170 ? -3.712 -7.136 1.165 1.00 83.19 170 ASN A N 1
ATOM 1403 C CA . ASN A 1 170 ? -4.168 -7.642 2.459 1.00 83.19 170 ASN A CA 1
ATOM 1404 C C . ASN A 1 170 ? -4.219 -6.565 3.555 1.00 83.19 170 ASN A C 1
ATOM 1406 O O . ASN A 1 170 ? -4.702 -6.840 4.652 1.00 83.19 170 ASN A O 1
ATOM 1410 N N . ARG A 1 171 ? -3.717 -5.350 3.301 1.00 86.75 171 ARG A N 1
ATOM 1411 C CA . ARG A 1 171 ? -3.777 -4.251 4.269 1.00 86.75 171 ARG A CA 1
ATOM 1412 C C . ARG A 1 171 ? -4.972 -3.354 3.985 1.00 86.75 171 ARG A C 1
ATOM 1414 O O . ARG A 1 171 ? -4.980 -2.611 3.010 1.00 86.75 171 ARG A O 1
ATOM 1421 N N . ASP A 1 172 ? -5.944 -3.375 4.890 1.00 87.00 172 ASP A N 1
ATOM 1422 C CA . ASP A 1 172 ? -7.004 -2.372 4.907 1.00 87.00 172 ASP A CA 1
ATOM 1423 C C . ASP A 1 172 ? -6.412 -1.007 5.322 1.00 87.00 172 ASP A C 1
ATOM 1425 O O . ASP A 1 172 ? -5.806 -0.915 6.399 1.00 87.00 172 ASP A O 1
ATOM 1429 N N . PRO A 1 173 ? -6.567 0.060 4.512 1.00 87.12 173 PRO A N 1
ATOM 1430 C CA . PRO A 1 173 ? -6.115 1.403 4.876 1.00 87.12 173 PRO A CA 1
ATOM 1431 C C . PRO A 1 173 ? -6.751 1.933 6.172 1.00 87.12 173 PRO A C 1
ATOM 1433 O O . PRO A 1 173 ? -6.150 2.771 6.841 1.00 87.12 173 PRO A O 1
ATOM 1436 N N . ASN A 1 174 ? -7.935 1.444 6.555 1.00 89.75 174 ASN A N 1
ATOM 1437 C CA . ASN A 1 174 ? -8.679 1.940 7.713 1.00 89.75 174 ASN A CA 1
ATOM 1438 C C . ASN A 1 174 ? -8.423 1.160 9.010 1.00 89.75 174 ASN A C 1
ATOM 1440 O O . ASN A 1 174 ? -8.922 1.556 10.066 1.00 89.75 174 ASN A O 1
ATOM 1444 N N . ALA A 1 175 ? -7.620 0.091 8.969 1.00 91.75 175 ALA A N 1
ATOM 1445 C CA . ALA A 1 175 ? -7.364 -0.758 10.134 1.00 91.75 175 ALA A CA 1
ATOM 1446 C C . ALA A 1 175 ? -6.802 0.027 11.335 1.00 91.75 175 ALA A C 1
ATOM 1448 O O . ALA A 1 175 ? -7.167 -0.239 12.480 1.00 91.75 175 ALA A O 1
ATOM 1449 N N . TYR A 1 176 ? -5.959 1.031 11.073 1.00 93.12 176 TYR A N 1
ATOM 1450 C CA . TYR A 1 176 ? -5.406 1.902 12.111 1.00 93.12 176 TYR A CA 1
ATOM 1451 C C . TYR A 1 176 ? -6.491 2.724 12.817 1.00 93.12 176 TYR A C 1
ATOM 1453 O O . TYR A 1 176 ? -6.524 2.782 14.045 1.00 93.12 176 TYR A O 1
ATOM 1461 N N . TYR A 1 177 ? -7.407 3.327 12.055 1.00 94.44 177 TYR A N 1
ATOM 1462 C CA . TYR A 1 177 ? -8.492 4.127 12.621 1.00 94.44 177 TYR A CA 1
ATOM 1463 C C . TYR A 1 177 ? -9.463 3.270 13.432 1.00 94.44 177 TYR A C 1
ATOM 1465 O O . TYR A 1 177 ? -9.901 3.700 14.494 1.00 94.44 177 TYR A O 1
ATOM 1473 N N . LEU A 1 178 ? -9.740 2.041 12.985 1.00 93.19 178 LEU A N 1
ATOM 1474 C CA . LEU A 1 178 ? -10.557 1.097 13.746 1.00 93.19 178 LEU A CA 1
ATOM 1475 C C . LEU A 1 178 ? -9.900 0.729 15.084 1.00 93.19 178 LEU A C 1
ATOM 1477 O O . LEU A 1 178 ? -10.561 0.761 16.118 1.00 93.19 178 LEU A O 1
ATOM 1481 N N . GLN A 1 179 ? -8.599 0.420 15.085 1.00 93.56 179 GLN A N 1
ATOM 1482 C CA . GLN A 1 179 ? -7.862 0.140 16.320 1.00 93.56 179 GLN A CA 1
ATOM 1483 C C . GLN A 1 179 ? -7.881 1.346 17.266 1.00 93.56 179 GLN A C 1
ATOM 1485 O O . GLN A 1 179 ? -8.136 1.181 18.456 1.00 93.56 179 GLN A O 1
ATOM 1490 N N . MET A 1 180 ? -7.622 2.546 16.741 1.00 94.06 180 MET A N 1
ATOM 1491 C CA . MET A 1 180 ? -7.631 3.789 17.513 1.00 94.06 180 MET A CA 1
ATOM 1492 C C . MET A 1 180 ? -9.008 4.051 18.134 1.00 94.06 180 MET A C 1
ATOM 1494 O O . MET A 1 180 ? -9.103 4.389 19.310 1.00 94.06 180 MET A O 1
ATOM 1498 N N . HIS A 1 181 ? -10.079 3.849 17.364 1.00 92.56 181 HIS A N 1
ATOM 1499 C CA . HIS A 1 181 ? -11.452 3.998 17.841 1.00 92.56 181 HIS A CA 1
ATOM 1500 C C . HIS A 1 181 ? -11.776 3.011 18.967 1.00 92.56 181 HIS A C 1
ATOM 1502 O O . HIS A 1 181 ? -12.239 3.426 20.024 1.00 92.56 181 HIS A O 1
ATOM 1508 N N . LEU A 1 182 ? -11.452 1.725 18.795 1.00 92.69 182 LEU A N 1
ATOM 1509 C CA . LEU A 1 182 ? -11.657 0.714 19.840 1.00 92.69 182 LEU A CA 1
ATOM 1510 C C . LEU A 1 182 ? -10.825 1.008 21.096 1.00 92.69 182 LEU A C 1
ATOM 1512 O O . LEU A 1 182 ? -11.316 0.850 22.211 1.00 92.69 182 LEU A O 1
ATOM 1516 N N . HIS A 1 183 ? -9.580 1.456 20.929 1.00 93.12 183 HIS A N 1
ATOM 1517 C CA . HIS A 1 183 ? -8.713 1.838 22.041 1.00 93.12 183 HIS A CA 1
ATOM 1518 C C . HIS A 1 183 ? -9.323 2.985 22.852 1.00 93.12 183 HIS A C 1
ATOM 1520 O O . HIS A 1 183 ? -9.473 2.874 24.068 1.00 93.12 183 HIS A O 1
ATOM 1526 N N . ASN A 1 184 ? -9.726 4.059 22.172 1.00 90.94 184 ASN A N 1
ATOM 1527 C CA . ASN A 1 184 ? -10.286 5.242 22.816 1.00 90.94 184 ASN A CA 1
ATOM 1528 C C . ASN A 1 184 ? -11.663 4.972 23.430 1.00 90.94 184 ASN A C 1
ATOM 1530 O O . ASN A 1 184 ? -11.948 5.515 24.493 1.00 90.94 184 ASN A O 1
ATOM 1534 N N . SER A 1 185 ? -12.475 4.115 22.800 1.00 90.31 185 SER A N 1
ATOM 1535 C CA . SER A 1 185 ? -13.789 3.730 23.316 1.00 90.31 185 SER A CA 1
ATOM 1536 C C . SER A 1 185 ? -13.689 2.956 24.625 1.00 90.31 185 SER A C 1
ATOM 1538 O O . SER A 1 185 ? -14.469 3.232 25.512 1.00 90.31 185 SER A O 1
ATOM 1540 N N . PHE A 1 186 ? -12.743 2.022 24.788 1.00 91.19 186 PHE A N 1
ATOM 1541 C CA . PHE A 1 186 ? -12.684 1.217 26.017 1.00 91.19 186 PHE A CA 1
ATOM 1542 C C . PHE A 1 186 ? -11.776 1.809 27.101 1.00 91.19 186 PHE A C 1
ATOM 1544 O O . PHE A 1 186 ? -12.106 1.758 28.282 1.00 91.19 186 PHE A O 1
ATOM 1551 N N . ILE A 1 187 ? -10.612 2.353 26.742 1.00 90.00 187 ILE A N 1
ATOM 1552 C CA . ILE A 1 187 ? -9.592 2.727 27.737 1.00 90.00 187 ILE A CA 1
ATOM 1553 C C . ILE A 1 187 ? -9.870 4.111 28.344 1.00 90.00 187 ILE A C 1
ATOM 1555 O O . ILE A 1 187 ? -9.475 4.345 29.486 1.00 90.00 187 ILE A O 1
ATOM 1559 N N . HIS A 1 188 ? -10.614 4.980 27.642 1.00 84.88 188 HIS A N 1
ATOM 1560 C CA . HIS A 1 188 ? -11.041 6.300 28.127 1.00 84.88 188 HIS A CA 1
ATOM 1561 C C . HIS A 1 188 ? -9.894 7.166 28.678 1.00 84.88 188 HIS A C 1
ATOM 1563 O O . HIS A 1 188 ? -10.018 7.801 29.733 1.00 84.88 188 HIS A O 1
ATOM 1569 N N . GLU A 1 189 ? -8.754 7.183 27.983 1.00 81.31 189 GLU A N 1
ATOM 1570 C CA . GLU A 1 189 ? -7.566 7.905 28.440 1.00 81.31 189 GLU A CA 1
ATOM 1571 C C . GLU A 1 189 ? -7.869 9.392 28.675 1.00 81.31 189 GLU A C 1
ATOM 1573 O O . GLU A 1 189 ? -8.232 10.130 27.760 1.00 81.31 189 GLU A O 1
ATOM 1578 N N . GLY A 1 190 ? -7.700 9.847 29.920 1.00 75.38 190 GLY A N 1
ATOM 1579 C CA . GLY A 1 190 ? -7.879 11.258 30.272 1.00 75.38 190 GLY A CA 1
ATOM 1580 C C . GLY A 1 190 ? -9.306 11.681 30.637 1.00 75.38 190 GLY A C 1
ATOM 1581 O O . GLY A 1 190 ? -9.495 12.850 30.973 1.00 75.38 190 GLY A O 1
ATOM 1582 N N . ASN A 1 191 ? -10.281 10.766 30.663 1.00 79.69 191 ASN A N 1
ATOM 1583 C CA . ASN A 1 191 ? -11.626 11.090 31.145 1.00 79.69 191 ASN A CA 1
ATOM 1584 C C . ASN A 1 191 ? -11.642 11.410 32.650 1.00 79.69 191 ASN A C 1
ATOM 1586 O O . ASN A 1 191 ? -10.971 10.769 33.466 1.00 79.69 191 ASN A O 1
ATOM 1590 N N . LEU A 1 192 ? -12.434 12.422 33.017 1.00 74.31 192 LEU A N 1
ATOM 1591 C CA . LEU A 1 192 ? -12.576 12.914 34.393 1.00 74.31 192 LEU A CA 1
ATOM 1592 C C . LEU A 1 192 ? -13.590 12.105 35.221 1.00 74.31 192 LEU A C 1
ATOM 1594 O O . LEU A 1 192 ? -13.590 12.215 36.445 1.00 74.31 192 LEU A O 1
ATOM 1598 N N . ASP A 1 193 ? -14.383 11.246 34.576 1.00 77.69 193 ASP A N 1
ATOM 1599 C CA . ASP A 1 193 ? -15.467 10.467 35.196 1.00 77.69 193 ASP A CA 1
ATOM 1600 C C . ASP A 1 193 ? -14.971 9.244 35.993 1.00 77.69 193 ASP A C 1
ATOM 1602 O O . ASP A 1 193 ? -15.755 8.480 36.551 1.00 77.69 193 ASP A O 1
ATOM 1606 N N . GLY A 1 194 ? -13.649 9.038 36.064 1.00 76.06 194 GLY A N 1
ATOM 1607 C CA . GLY A 1 194 ? -13.038 7.913 36.778 1.00 76.06 194 GLY A CA 1
ATOM 1608 C C . GLY A 1 194 ? -13.140 6.568 36.047 1.00 76.06 194 GLY A C 1
ATOM 1609 O O . GLY A 1 194 ? -12.748 5.549 36.612 1.00 76.06 194 GLY A O 1
ATOM 1610 N N . THR A 1 195 ? -13.621 6.567 34.801 1.00 83.19 195 THR A N 1
ATOM 1611 C CA . THR A 1 195 ? -13.731 5.404 33.900 1.00 83.19 195 THR A CA 1
ATOM 1612 C C . THR A 1 195 ? -12.452 5.115 33.103 1.00 83.19 195 THR A C 1
ATOM 1614 O O . THR A 1 195 ? -12.440 4.242 32.244 1.00 83.19 195 THR A O 1
ATOM 1617 N N . ASP A 1 196 ? -11.356 5.815 33.399 1.00 87.94 196 ASP A N 1
ATOM 1618 C CA . ASP A 1 196 ? -10.053 5.603 32.765 1.00 87.94 196 ASP A CA 1
ATOM 1619 C C . ASP A 1 196 ? -9.434 4.270 33.225 1.00 87.94 196 ASP A C 1
ATOM 1621 O O . ASP A 1 196 ? -9.042 4.111 34.391 1.00 87.94 196 ASP A O 1
ATOM 1625 N N . PHE A 1 197 ? -9.326 3.309 32.302 1.00 88.69 197 PHE A N 1
ATOM 1626 C CA . PHE A 1 197 ? -8.809 1.971 32.597 1.00 88.69 197 PHE A CA 1
ATOM 1627 C C . PHE A 1 197 ? -7.339 2.006 33.040 1.00 88.69 197 PHE A C 1
ATOM 1629 O O . PHE A 1 197 ? -6.918 1.204 33.876 1.00 88.69 197 PHE A O 1
ATOM 1636 N N . THR A 1 198 ? -6.555 2.971 32.547 1.00 90.38 198 THR A N 1
ATOM 1637 C CA . THR A 1 198 ? -5.119 3.077 32.865 1.00 90.38 198 THR A CA 1
ATOM 1638 C C . THR A 1 198 ? -4.857 3.414 34.335 1.00 90.38 198 THR A C 1
ATOM 1640 O O . THR A 1 198 ? -3.788 3.115 34.869 1.00 90.38 198 THR A O 1
ATOM 1643 N N . LYS A 1 199 ? -5.846 3.995 35.027 1.00 87.44 199 LYS A N 1
ATOM 1644 C CA . LYS A 1 199 ? -5.756 4.428 36.432 1.00 87.44 199 LYS A CA 1
ATOM 1645 C C . LYS A 1 199 ? -6.378 3.430 37.420 1.00 87.44 199 LYS A C 1
ATOM 1647 O O . LYS A 1 199 ? -6.539 3.750 38.610 1.00 87.44 199 LYS A O 1
ATOM 1652 N N . VAL A 1 200 ? -6.740 2.230 36.960 1.00 89.62 200 VAL A N 1
ATOM 1653 C CA . VAL A 1 200 ? -7.332 1.172 37.789 1.00 89.62 200 VAL A CA 1
ATOM 1654 C C . VAL A 1 200 ? -6.246 0.466 38.604 1.00 89.62 200 VAL A C 1
ATOM 1656 O O . VAL A 1 200 ? -5.452 -0.312 38.086 1.00 89.62 200 VAL A O 1
ATOM 1659 N N . THR A 1 201 ? -6.227 0.722 39.912 1.00 92.50 201 THR A N 1
ATOM 1660 C CA . THR A 1 201 ? -5.258 0.127 40.852 1.00 92.50 201 THR A CA 1
ATOM 1661 C C . THR A 1 201 ? -5.884 -0.841 41.856 1.00 92.50 201 THR A C 1
ATOM 1663 O O . THR A 1 201 ? -5.216 -1.760 42.321 1.00 92.50 201 THR A O 1
ATOM 1666 N N . ASN A 1 202 ? -7.167 -0.658 42.179 1.00 93.75 202 ASN A N 1
ATOM 1667 C CA . ASN A 1 202 ? -7.887 -1.413 43.206 1.00 93.75 202 ASN A CA 1
ATOM 1668 C C . ASN A 1 202 ? -9.047 -2.213 42.605 1.00 93.75 202 ASN A C 1
ATOM 1670 O O . ASN A 1 202 ? -9.589 -1.847 41.562 1.00 93.75 202 ASN A O 1
ATOM 1674 N N . ALA A 1 203 ? -9.484 -3.257 43.316 1.00 93.06 203 ALA A N 1
ATOM 1675 C CA . ALA A 1 203 ? -10.634 -4.068 42.916 1.00 93.06 203 ALA A CA 1
ATOM 1676 C C . ALA A 1 203 ? -11.925 -3.239 42.793 1.00 93.06 203 ALA A C 1
ATOM 1678 O O . ALA A 1 203 ? -12.662 -3.412 41.830 1.00 93.06 203 ALA A O 1
ATOM 1679 N N . ASP A 1 204 ? -12.168 -2.297 43.707 1.00 93.06 204 ASP A N 1
ATOM 1680 C CA . ASP A 1 204 ? -13.369 -1.449 43.662 1.00 93.06 204 ASP A CA 1
ATOM 1681 C C . ASP A 1 204 ? -13.384 -0.545 42.423 1.00 93.06 204 ASP A C 1
ATOM 1683 O O . ASP A 1 204 ? -14.415 -0.384 41.777 1.00 93.06 204 ASP A O 1
ATOM 1687 N N . ARG A 1 205 ? -12.215 -0.015 42.031 1.00 91.06 205 ARG A N 1
ATOM 1688 C CA . ARG A 1 205 ? -12.074 0.756 40.785 1.00 91.06 205 ARG A CA 1
ATOM 1689 C C . ARG A 1 205 ? -12.272 -0.111 39.551 1.00 91.06 205 ARG A C 1
ATOM 1691 O O . ARG A 1 205 ? -12.837 0.363 38.574 1.00 91.06 205 ARG A O 1
ATOM 1698 N N . LEU A 1 206 ? -11.831 -1.369 39.596 1.00 91.94 206 LEU A N 1
ATOM 1699 C CA . LEU A 1 206 ? -12.076 -2.312 38.511 1.00 91.94 206 LEU A CA 1
ATOM 1700 C C . LEU A 1 206 ? -13.579 -2.562 38.343 1.00 91.94 206 LEU A C 1
ATOM 1702 O O . LEU A 1 206 ? -14.071 -2.496 37.224 1.00 91.94 206 LEU A O 1
ATOM 1706 N N . TRP A 1 207 ? -14.312 -2.804 39.433 1.00 92.88 207 TRP A N 1
ATOM 1707 C CA . TRP A 1 207 ? -15.767 -2.976 39.375 1.00 92.88 207 TRP A CA 1
ATOM 1708 C C . TRP A 1 207 ? -16.482 -1.718 38.884 1.00 92.88 207 TRP A C 1
ATOM 1710 O O . TRP A 1 207 ? -17.333 -1.821 38.005 1.00 92.88 207 TRP A O 1
ATOM 1720 N N . PHE A 1 208 ? -16.076 -0.540 39.365 1.00 92.31 208 PHE A N 1
ATOM 1721 C CA . PHE A 1 208 ? -16.611 0.739 38.895 1.00 92.31 208 PHE A CA 1
ATOM 1722 C C . PHE A 1 208 ? -16.407 0.940 37.386 1.00 92.31 208 PHE A C 1
ATOM 1724 O O . PHE A 1 208 ? -17.328 1.355 36.686 1.00 92.31 208 PHE A O 1
ATOM 1731 N N . TYR A 1 209 ? -15.220 0.604 36.873 1.00 91.88 209 TYR A N 1
ATOM 1732 C CA . TYR A 1 209 ? -14.924 0.648 35.442 1.00 91.88 209 TYR A CA 1
ATOM 1733 C C . TYR A 1 209 ? -15.755 -0.363 34.640 1.00 91.88 209 TYR A C 1
ATOM 1735 O O . TYR A 1 209 ? -16.259 -0.030 33.570 1.00 91.88 209 TYR A O 1
ATOM 1743 N N . LEU A 1 210 ? -15.915 -1.592 35.143 1.00 92.12 210 LEU A N 1
ATOM 1744 C CA . LEU A 1 210 ? -16.698 -2.626 34.462 1.00 92.12 210 LEU A CA 1
ATOM 1745 C C . LEU A 1 210 ? -18.170 -2.223 34.310 1.00 92.12 210 LEU A C 1
ATOM 1747 O O . LEU A 1 210 ? -18.766 -2.501 33.274 1.00 92.12 210 LEU A O 1
ATOM 1751 N N . GLU A 1 211 ? -18.742 -1.583 35.329 1.00 91.25 211 GLU A N 1
ATOM 1752 C CA . GLU A 1 211 ? -20.148 -1.180 35.347 1.00 91.25 211 GLU A CA 1
ATOM 1753 C C . GLU A 1 211 ? -20.409 0.102 34.548 1.00 91.25 211 GLU A C 1
ATOM 1755 O O . GLU A 1 211 ? -21.344 0.132 33.756 1.00 91.25 211 GLU A O 1
ATOM 1760 N N . ASN A 1 212 ? -19.575 1.134 34.709 1.00 88.44 212 ASN A N 1
ATOM 1761 C CA . ASN A 1 212 ? -19.853 2.459 34.139 1.00 88.44 212 ASN A CA 1
ATOM 1762 C C . ASN A 1 212 ? -19.087 2.768 32.846 1.00 88.44 212 ASN A C 1
ATOM 1764 O O . ASN A 1 212 ? -19.528 3.610 32.075 1.00 88.44 212 ASN A O 1
ATOM 1768 N N . GLY A 1 213 ? -17.940 2.126 32.615 1.00 88.75 213 GLY A N 1
ATOM 1769 C CA . GLY A 1 213 ? -17.186 2.246 31.365 1.00 88.75 213 GLY A CA 1
ATOM 1770 C C . GLY A 1 213 ? -17.550 1.106 30.422 1.00 88.75 213 GLY A C 1
ATOM 1771 O O . GLY A 1 213 ? -18.357 1.260 29.512 1.00 88.75 213 GLY A O 1
ATOM 1772 N N . LEU A 1 214 ? -17.021 -0.088 30.711 1.00 91.00 214 LEU A N 1
ATOM 1773 C CA . LEU A 1 214 ? -17.080 -1.227 29.791 1.00 91.00 214 LEU A CA 1
ATOM 1774 C C . LEU A 1 214 ? -18.508 -1.595 29.361 1.00 91.00 214 LEU A C 1
ATOM 1776 O O . LEU A 1 214 ? -18.721 -1.871 28.184 1.00 91.00 214 LEU A O 1
ATOM 1780 N N . MET A 1 215 ? -19.475 -1.651 30.284 1.00 89.75 215 MET A N 1
ATOM 1781 C CA . MET A 1 215 ? -20.854 -2.028 29.936 1.00 89.75 215 MET A CA 1
ATOM 1782 C C . MET A 1 215 ? -21.549 -1.005 29.035 1.00 89.75 215 MET A C 1
ATOM 1784 O O . MET A 1 215 ? -22.340 -1.422 28.189 1.00 89.75 215 MET A O 1
ATOM 1788 N N . GLY A 1 216 ? -21.227 0.284 29.184 1.00 87.62 216 GLY A N 1
ATOM 1789 C CA . GLY A 1 216 ? -21.749 1.351 28.332 1.00 87.62 216 GLY A CA 1
ATOM 1790 C C . GLY A 1 216 ? -21.227 1.263 26.899 1.00 87.62 216 GLY A C 1
ATOM 1791 O O . GLY A 1 216 ? -21.981 1.499 25.965 1.00 87.62 216 GLY A O 1
ATOM 1792 N N . ASP A 1 217 ? -19.973 0.847 26.703 1.00 90.50 217 ASP A N 1
ATOM 1793 C CA . ASP A 1 217 ? -19.380 0.754 25.358 1.00 90.50 217 ASP A CA 1
ATOM 1794 C C . ASP A 1 217 ? -19.641 -0.578 24.657 1.00 90.50 217 ASP A C 1
ATOM 1796 O O . ASP A 1 217 ? -19.721 -0.653 23.427 1.00 90.50 217 ASP A O 1
ATOM 1800 N N . LEU A 1 218 ? -19.752 -1.661 25.434 1.00 91.75 218 LEU A N 1
ATOM 1801 C CA . LEU A 1 218 ? -19.857 -3.024 24.914 1.00 91.75 218 LEU A CA 1
ATOM 1802 C C . LEU A 1 218 ? -21.148 -3.256 24.118 1.00 91.75 218 LEU A C 1
ATOM 1804 O O . LEU A 1 218 ? -21.201 -4.164 23.283 1.00 91.75 218 LEU A O 1
ATOM 1808 N N . ARG A 1 219 ? -22.201 -2.483 24.390 1.00 89.69 219 ARG A N 1
ATOM 1809 C CA . ARG A 1 219 ? -23.483 -2.574 23.692 1.00 89.69 219 ARG A CA 1
ATOM 1810 C C . ARG A 1 219 ? -24.010 -1.196 23.339 1.00 89.69 219 ARG A C 1
ATOM 1812 O O . ARG A 1 219 ? -23.806 -0.251 24.081 1.00 89.69 219 ARG A O 1
ATOM 1819 N N . ALA A 1 220 ? -24.733 -1.130 22.226 1.00 90.06 220 ALA A N 1
ATOM 1820 C CA . ALA A 1 220 ? -25.512 0.038 21.850 1.00 90.06 220 ALA A CA 1
ATOM 1821 C C . ALA A 1 220 ? -26.457 0.459 22.980 1.00 90.06 220 ALA A C 1
ATOM 1823 O O . ALA A 1 220 ? -27.329 -0.323 23.377 1.00 90.06 220 ALA A O 1
ATOM 1824 N N . ASP A 1 221 ? -26.271 1.688 23.457 1.00 86.88 221 ASP A N 1
ATOM 1825 C CA . ASP A 1 221 ? -27.154 2.316 24.431 1.00 86.88 221 ASP A CA 1
ATOM 1826 C C . ASP A 1 221 ? -28.456 2.803 23.763 1.00 86.88 221 ASP A C 1
ATOM 1828 O O . ASP A 1 221 ? -28.658 2.704 22.540 1.00 86.88 221 ASP A O 1
ATOM 1832 N N . GLU A 1 222 ? -29.383 3.302 24.576 1.00 88.38 222 GLU A N 1
ATOM 1833 C CA . GLU A 1 222 ? -30.598 3.947 24.102 1.00 88.38 222 GLU A CA 1
ATOM 1834 C C . GLU A 1 222 ? -30.280 5.075 23.114 1.00 88.38 222 GLU A C 1
ATOM 1836 O O . GLU A 1 222 ? -29.309 5.824 23.229 1.00 88.38 222 GLU A O 1
ATOM 1841 N N . HIS A 1 223 ? -31.128 5.212 22.098 1.00 83.81 223 HIS A N 1
ATOM 1842 C CA . HIS A 1 223 ? -31.003 6.331 21.174 1.00 83.81 223 HIS A CA 1
ATOM 1843 C C . HIS A 1 223 ? -31.281 7.656 21.892 1.00 83.81 223 HIS A C 1
ATOM 1845 O O . HIS A 1 223 ? -31.954 7.700 22.918 1.00 83.81 223 HIS A O 1
ATOM 1851 N N . TYR A 1 224 ? -30.889 8.768 21.265 1.00 83.50 224 TYR A N 1
ATOM 1852 C CA . TYR A 1 224 ? -31.167 10.136 21.736 1.00 83.50 224 TYR A CA 1
ATOM 1853 C C . TYR A 1 224 ? -32.645 10.418 22.085 1.00 83.50 224 TYR A C 1
ATOM 1855 O O . TYR A 1 224 ? -32.959 11.408 22.738 1.00 83.50 224 TYR A O 1
ATOM 1863 N N . ASN A 1 225 ? -33.567 9.585 21.600 1.00 89.62 225 ASN A N 1
ATOM 1864 C CA . ASN A 1 225 ? -35.003 9.662 21.840 1.00 89.62 225 ASN A CA 1
ATOM 1865 C C . ASN A 1 225 ? -35.491 8.741 22.982 1.00 89.62 225 ASN A C 1
ATOM 1867 O O . ASN A 1 225 ? -36.703 8.560 23.111 1.00 89.62 225 ASN A O 1
ATOM 1871 N N . GLY A 1 226 ? -34.581 8.141 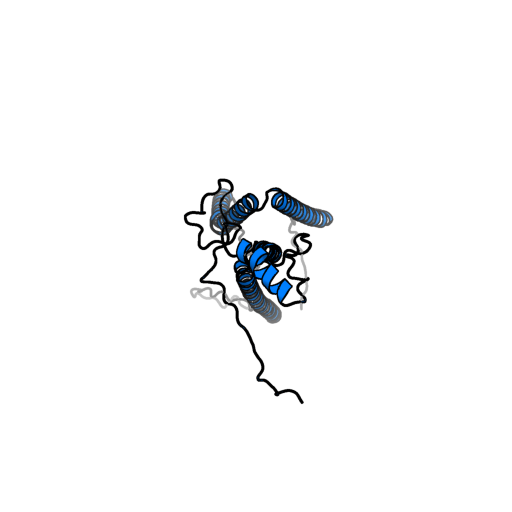23.758 1.00 88.19 226 GLY A N 1
ATOM 1872 C CA . GLY A 1 226 ? -34.882 7.216 24.857 1.00 88.19 226 GLY A CA 1
ATOM 1873 C C . GLY A 1 226 ? -35.508 5.897 24.403 1.00 88.19 226 GLY A C 1
ATOM 1874 O O . GLY A 1 226 ? -36.236 5.258 25.157 1.00 88.19 226 GLY A O 1
ATOM 1875 N N . LYS A 1 227 ? -35.340 5.519 23.129 1.00 87.81 227 LYS A N 1
ATOM 1876 C CA . LYS A 1 227 ? -35.829 4.237 22.607 1.00 87.81 227 LYS A CA 1
ATOM 1877 C C . LYS A 1 227 ? -34.687 3.242 22.503 1.00 87.81 227 LYS A C 1
ATOM 1879 O O . LYS A 1 227 ? -33.582 3.594 22.089 1.00 87.81 227 LYS A O 1
ATOM 1884 N N . GLU A 1 228 ? -35.001 1.977 22.781 1.00 86.00 228 GLU A N 1
ATOM 1885 C CA . GLU A 1 228 ? -34.066 0.879 22.551 1.00 86.00 228 GLU A CA 1
ATOM 1886 C C . GLU A 1 228 ? -33.585 0.849 21.087 1.00 86.00 228 GLU A C 1
ATOM 1888 O O . GLU A 1 228 ? -34.384 1.041 20.158 1.00 86.00 228 GLU A O 1
ATOM 1893 N N . PRO A 1 229 ? -32.300 0.537 20.856 1.00 85.88 229 PRO A N 1
ATOM 1894 C CA . PRO A 1 229 ? -31.714 0.440 19.527 1.00 85.88 229 PRO A CA 1
ATOM 1895 C C . PRO A 1 229 ? -32.156 -0.865 18.829 1.00 85.88 229 PRO A C 1
ATOM 1897 O O . PRO A 1 229 ? -31.441 -1.873 18.788 1.00 85.88 229 PRO A O 1
ATOM 1900 N N . TYR A 1 230 ? -33.379 -0.877 18.287 1.00 85.00 230 TYR A N 1
ATOM 1901 C CA . TYR A 1 230 ? -33.937 -2.026 17.564 1.00 85.00 230 TYR A CA 1
ATOM 1902 C C . TYR A 1 230 ? -33.040 -2.432 16.383 1.00 85.00 230 TYR A C 1
ATOM 1904 O O . TYR A 1 230 ? -32.687 -1.614 15.541 1.00 85.00 230 TYR A O 1
ATOM 1912 N N . GLY A 1 231 ? -32.671 -3.716 16.312 1.00 86.06 231 GLY A N 1
ATOM 1913 C CA . GLY A 1 231 ? -31.784 -4.257 15.269 1.00 86.06 231 GLY A CA 1
ATOM 1914 C C . GLY A 1 231 ? -30.281 -4.088 15.536 1.00 86.06 231 GLY A C 1
ATOM 1915 O O . GLY A 1 231 ? -29.479 -4.746 14.878 1.00 86.06 231 GLY A O 1
ATOM 1916 N N . LEU A 1 232 ? -29.897 -3.302 16.546 1.00 88.38 232 LEU A N 1
ATOM 1917 C CA . LEU A 1 232 ? -28.501 -2.987 16.874 1.00 88.38 232 LEU A CA 1
ATOM 1918 C C . LEU A 1 232 ? -28.020 -3.636 18.188 1.00 88.38 232 LEU A C 1
ATOM 1920 O O . LEU A 1 232 ? -26.932 -3.345 18.666 1.00 88.38 232 LEU A O 1
ATOM 1924 N N . LYS A 1 233 ? -28.776 -4.588 18.755 1.00 83.62 233 LYS A N 1
ATOM 1925 C CA . LYS A 1 233 ? -28.440 -5.264 20.033 1.00 83.62 233 LYS A CA 1
ATOM 1926 C C . LYS A 1 233 ? -27.088 -5.999 20.039 1.00 83.62 233 LYS A C 1
ATOM 1928 O O . LYS A 1 233 ? -26.584 -6.345 21.103 1.00 83.62 233 LYS A O 1
ATOM 1933 N N . GLY A 1 234 ? -26.537 -6.291 18.860 1.00 88.00 234 GLY A N 1
ATOM 1934 C CA . GLY A 1 234 ? -25.222 -6.911 18.682 1.00 88.00 234 GLY A CA 1
ATOM 1935 C C . GLY A 1 234 ? -24.124 -5.933 18.269 1.00 88.00 234 GLY A C 1
ATOM 1936 O O . GLY A 1 234 ? -23.073 -6.390 17.836 1.00 88.00 234 GLY A O 1
ATOM 1937 N N . PHE A 1 235 ? -24.366 -4.627 18.324 1.00 92.38 235 PHE A N 1
ATOM 1938 C CA . PHE A 1 235 ? -23.383 -3.601 17.994 1.00 92.38 235 PHE A CA 1
ATOM 1939 C C . PHE A 1 235 ? -22.839 -2.958 19.270 1.00 92.38 235 PHE A C 1
ATOM 1941 O O . PHE A 1 235 ? -23.514 -2.965 20.302 1.00 92.38 235 PHE A O 1
ATOM 1948 N N . LEU A 1 236 ? -21.610 -2.450 19.191 1.00 92.69 236 LEU A N 1
ATOM 1949 C CA . LEU A 1 236 ? -21.009 -1.589 20.205 1.00 92.69 236 LEU A CA 1
ATOM 1950 C C . LEU A 1 236 ? -21.769 -0.257 20.273 1.00 92.69 236 LEU A C 1
ATOM 1952 O O . LEU A 1 236 ? -22.628 0.032 19.433 1.00 92.69 236 LEU A O 1
ATOM 1956 N N . ASN A 1 237 ? -21.440 0.569 21.264 1.00 90.56 237 ASN A N 1
ATOM 1957 C CA . ASN A 1 237 ? -22.091 1.867 21.452 1.00 90.56 237 ASN A CA 1
ATOM 1958 C C . ASN A 1 237 ? -21.891 2.859 20.292 1.00 90.56 237 ASN A C 1
ATOM 1960 O O . ASN A 1 237 ? -22.658 3.800 20.118 1.00 90.56 237 ASN A O 1
ATOM 1964 N N . ASP A 1 238 ? -20.921 2.595 19.418 1.00 89.25 238 ASP A N 1
ATOM 1965 C CA . ASP A 1 238 ? -20.727 3.336 18.170 1.00 89.25 238 ASP A CA 1
ATOM 1966 C C . ASP A 1 238 ? -21.756 3.020 17.068 1.00 89.25 238 ASP A C 1
ATOM 1968 O O . ASP A 1 238 ? -21.745 3.668 16.022 1.00 89.25 238 ASP A O 1
ATOM 1972 N N . GLN A 1 239 ? -22.624 2.021 17.277 1.00 88.75 239 GLN A N 1
ATOM 1973 C CA . GLN A 1 239 ? -23.645 1.550 16.332 1.00 88.75 239 GLN A CA 1
ATOM 1974 C C . GLN A 1 239 ? -23.099 1.074 14.971 1.00 88.75 239 GLN A C 1
ATOM 1976 O O . GLN A 1 239 ? -23.872 0.830 14.043 1.00 88.75 239 GLN A O 1
ATOM 1981 N N . ALA A 1 240 ? -21.783 0.899 14.843 1.00 90.19 240 ALA A N 1
ATOM 1982 C CA . ALA A 1 240 ? -21.108 0.542 13.598 1.00 90.19 240 ALA A CA 1
ATOM 1983 C C . ALA A 1 240 ? -20.394 -0.807 13.715 1.00 90.19 240 ALA A C 1
ATOM 1985 O O . ALA A 1 240 ? -20.506 -1.660 12.829 1.00 90.19 240 ALA A O 1
ATOM 1986 N N . ASN A 1 241 ? -19.704 -1.035 14.831 1.00 91.81 241 ASN A N 1
ATOM 1987 C CA . ASN A 1 241 ? -18.946 -2.252 15.065 1.00 91.81 241 ASN A CA 1
ATOM 1988 C C . ASN A 1 241 ? -19.827 -3.319 15.707 1.00 91.81 241 ASN A C 1
ATOM 1990 O O . ASN A 1 241 ? -20.448 -3.102 16.742 1.00 91.81 241 ASN A O 1
ATOM 1994 N N . ARG A 1 242 ? -19.874 -4.508 15.102 1.00 91.94 242 ARG A N 1
ATOM 1995 C CA . ARG A 1 242 ? -20.670 -5.631 15.605 1.00 91.94 242 ARG A CA 1
ATOM 1996 C C . ARG A 1 242 ? -19.828 -6.539 16.499 1.00 91.94 242 ARG A C 1
ATOM 1998 O O . ARG A 1 242 ? -18.809 -7.063 16.052 1.00 91.94 242 ARG A O 1
ATOM 2005 N N . ILE A 1 243 ? -20.282 -6.798 17.725 1.00 91.56 243 ILE A N 1
ATOM 2006 C CA . ILE A 1 243 ? -19.660 -7.802 18.590 1.00 91.56 243 ILE A CA 1
ATOM 2007 C C . ILE A 1 243 ? -19.990 -9.213 18.090 1.00 91.56 243 ILE A C 1
ATOM 2009 O O . ILE A 1 243 ? -21.131 -9.540 17.751 1.00 91.56 243 ILE A O 1
ATOM 2013 N N . MET A 1 244 ? -18.972 -10.070 18.058 1.00 91.69 244 MET A N 1
ATOM 2014 C CA . MET A 1 244 ? -19.128 -11.491 17.762 1.00 91.69 244 MET A CA 1
ATOM 2015 C C . MET A 1 244 ? -19.226 -12.269 19.077 1.00 91.69 244 MET A C 1
ATOM 2017 O O . MET A 1 244 ? -18.251 -12.376 19.817 1.00 91.69 244 MET A O 1
ATOM 2021 N N . GLY A 1 245 ? -20.407 -12.815 19.374 1.00 90.25 245 GLY A N 1
ATOM 2022 C CA . GLY A 1 245 ? -20.651 -13.576 20.602 1.00 90.25 245 GLY A CA 1
ATOM 2023 C C . GLY A 1 245 ? -20.941 -12.686 21.813 1.00 90.25 245 GLY A C 1
ATOM 2024 O O . GLY A 1 245 ? -21.797 -11.806 21.752 1.00 90.25 245 GLY A O 1
ATOM 2025 N N . TYR A 1 246 ? -20.279 -12.961 22.936 1.00 89.81 246 TYR A N 1
ATOM 2026 C CA . TYR A 1 246 ? -20.471 -12.265 24.210 1.00 89.81 246 TYR A CA 1
ATOM 2027 C C . TYR A 1 246 ? -19.135 -12.067 24.931 1.00 89.81 246 TYR A C 1
ATOM 2029 O O . TYR A 1 246 ? -18.200 -12.846 24.746 1.00 89.81 246 TYR A O 1
ATOM 2037 N N . ALA A 1 247 ? -19.049 -11.035 25.774 1.00 90.38 247 ALA A N 1
ATOM 2038 C CA . ALA A 1 247 ? -17.865 -10.797 26.591 1.00 90.38 247 ALA A CA 1
ATOM 2039 C C . ALA A 1 247 ? -17.717 -11.874 27.675 1.00 90.38 247 ALA A C 1
ATOM 2041 O O . ALA A 1 247 ? -18.684 -12.256 28.336 1.00 90.38 247 ALA A O 1
ATOM 2042 N N . THR A 1 248 ? -16.487 -12.346 27.876 1.00 91.94 248 THR A N 1
ATOM 2043 C CA . THR A 1 248 ? -16.160 -13.367 28.878 1.00 91.94 248 THR A CA 1
ATOM 2044 C C . THR A 1 248 ? -15.101 -12.856 29.839 1.00 91.94 248 THR A C 1
ATOM 2046 O O . THR A 1 248 ? -14.014 -12.471 29.410 1.00 91.94 248 THR A O 1
ATOM 2049 N N . ILE A 1 249 ? -15.379 -12.926 31.141 1.00 92.62 249 ILE A N 1
ATOM 2050 C CA . ILE A 1 249 ? -14.400 -12.607 32.184 1.00 92.62 249 ILE A CA 1
ATOM 2051 C C . ILE A 1 249 ? -13.740 -13.904 32.646 1.00 92.62 249 ILE A C 1
ATOM 2053 O O . ILE A 1 249 ? -14.400 -14.814 33.150 1.00 92.62 249 ILE A O 1
ATOM 2057 N N . ARG A 1 250 ? -12.416 -13.987 32.497 1.00 94.94 250 ARG A N 1
ATOM 2058 C CA . ARG A 1 250 ? -11.611 -15.096 33.018 1.00 94.94 250 ARG A CA 1
ATOM 2059 C C . ARG A 1 250 ? -10.943 -14.676 34.322 1.00 94.94 250 ARG A C 1
ATOM 2061 O O . ARG A 1 250 ? -10.202 -13.700 34.347 1.00 94.94 250 ARG A O 1
ATOM 2068 N N . GLN A 1 251 ? -11.141 -15.455 35.383 1.00 94.50 251 GLN A N 1
ATOM 2069 C CA . GLN A 1 251 ? -10.496 -15.231 36.677 1.00 94.50 251 GLN A CA 1
ATOM 2070 C C . GLN A 1 251 ? -9.481 -16.336 36.982 1.00 94.50 251 GLN A C 1
ATOM 2072 O O . GLN A 1 251 ? -9.776 -17.522 36.843 1.00 94.50 251 GLN A O 1
ATOM 2077 N N . ILE A 1 252 ? -8.294 -15.946 37.446 1.00 94.62 252 ILE A N 1
ATOM 2078 C CA . ILE A 1 252 ? -7.257 -16.861 37.932 1.00 94.62 252 ILE A CA 1
ATOM 2079 C C . ILE A 1 252 ? -7.182 -16.718 39.453 1.00 94.62 252 ILE A C 1
ATOM 2081 O O . ILE A 1 252 ? -7.212 -15.608 39.980 1.00 94.62 252 ILE A O 1
ATOM 2085 N N . ARG A 1 253 ? -7.126 -17.843 40.173 1.00 93.50 253 ARG A N 1
ATOM 2086 C CA . ARG A 1 253 ? -7.025 -17.879 41.638 1.00 93.50 253 ARG A CA 1
ATOM 2087 C C . ARG A 1 253 ? -5.904 -18.823 42.055 1.00 93.50 253 ARG A C 1
ATOM 2089 O O . ARG A 1 253 ? -5.714 -19.870 41.441 1.00 93.50 253 ARG A O 1
ATOM 2096 N N . ILE A 1 254 ? -5.192 -18.459 43.114 1.00 94.38 254 ILE A N 1
ATOM 2097 C CA . ILE A 1 254 ? -4.120 -19.266 43.702 1.00 94.38 254 ILE A CA 1
ATOM 2098 C C . ILE A 1 254 ? -4.698 -20.061 44.880 1.00 94.38 254 ILE A C 1
ATOM 2100 O O . ILE A 1 254 ? -5.615 -19.599 45.567 1.00 94.38 254 ILE A O 1
ATOM 2104 N N . LYS A 1 255 ? -4.193 -21.277 45.111 1.00 93.19 255 LYS A N 1
ATOM 2105 C CA . LYS A 1 255 ? -4.570 -22.062 46.292 1.00 93.19 255 LYS A CA 1
ATOM 2106 C C . LYS A 1 255 ? -4.060 -21.367 47.557 1.00 93.19 255 LYS A C 1
ATOM 2108 O O . LYS A 1 255 ? -2.978 -20.792 47.573 1.00 93.19 255 LYS A O 1
ATOM 2113 N N . LYS A 1 256 ? -4.837 -21.432 48.638 1.00 91.38 256 LYS A N 1
ATOM 2114 C CA . LYS A 1 256 ? -4.396 -20.898 49.933 1.00 91.38 256 LYS A CA 1
ATOM 2115 C C . LYS A 1 256 ? -3.127 -21.636 50.393 1.00 91.38 256 LYS A C 1
ATOM 2117 O O . LYS A 1 256 ? -3.025 -22.844 50.188 1.00 91.38 256 LYS A O 1
ATOM 2122 N N . ASN A 1 257 ? -2.203 -20.910 51.026 1.00 87.88 257 ASN A N 1
ATOM 2123 C CA . ASN A 1 257 ? -0.960 -21.424 51.628 1.00 87.88 257 ASN A CA 1
ATOM 2124 C C . ASN A 1 257 ? 0.068 -22.021 50.645 1.00 87.88 257 ASN A C 1
ATOM 2126 O O . ASN A 1 257 ? 0.834 -22.907 51.013 1.00 87.88 257 ASN A O 1
ATOM 2130 N N . THR A 1 258 ? 0.099 -21.559 49.393 1.00 84.94 258 THR A N 1
ATOM 2131 C CA . THR A 1 258 ? 1.134 -21.968 48.423 1.00 84.94 258 THR A CA 1
ATOM 2132 C C . THR A 1 258 ? 2.419 -21.146 48.496 1.00 84.94 258 THR A C 1
ATOM 2134 O O . THR A 1 258 ? 3.442 -21.603 47.996 1.00 84.94 258 THR A O 1
ATOM 2137 N N . CYS A 1 259 ? 2.384 -19.954 49.094 1.00 75.88 259 CYS A N 1
ATOM 2138 C CA . CYS A 1 259 ? 3.583 -19.177 49.412 1.00 75.88 259 CYS A CA 1
ATOM 2139 C C . CYS A 1 259 ? 4.009 -19.459 50.855 1.00 75.88 259 CYS A C 1
ATOM 2141 O O . CYS A 1 259 ? 3.155 -19.571 51.737 1.00 75.88 259 CYS A O 1
ATOM 2143 N N . ARG A 1 260 ? 5.321 -19.596 51.050 1.00 65.00 260 ARG A N 1
ATOM 2144 C CA . ARG A 1 260 ? 5.980 -19.679 52.355 1.00 65.00 260 ARG A CA 1
ATOM 2145 C C . ARG A 1 260 ? 6.262 -18.289 52.896 1.00 65.00 260 ARG A C 1
ATOM 2147 O O . ARG A 1 260 ? 6.610 -17.425 52.062 1.00 65.00 260 ARG A O 1
#

InterPro domains:
  IPR051223 Polycystin [PTHR10877] (11-259)

Foldseek 3Di:
DDDDDDDDDDPPDPDPDDDPVVVVVVVVVVVVVVVVVVVVLVVVLVPLDDPRSVVVVVVVVVVVCCCVVPVVVVVVVVVVVVCCVVCVPDDPPPPVPPPPDPDDDDDPVCPPPDDDDPDPPPPPPDPDDPVVVVVVVVVVVVVVVVVVVVVVVVVVVVVVVVVVCVVVVPDDPCPVVVVVVVCCQQQVPPDPPLLHVVPDDDPVSVVVNVVPRVVQFQAQDADPVRHDPPPRRQPGVVSPHGHDDDDDDDDDDDDPPPDD

pLDDT: mean 80.71, std 17.43, range [28.42, 96.5]

Radius of gyration: 42.22 Å; chains: 1; bounding box: 88×48×126 Å

Sequence (260 aa):
MCYDDTPLSYRKKKKFTLPWWTVLLGWLLVVICIAGSCFFLLMYGIMFGNSKATKWVTSLVISFFSDVLFLEPMKIFLTAIVMSAVCKSGDLEEDDAEEDEEEPFLEQDEAWLYDEAPRHRTLEHCKVDDETLKELRKTRQNEMEMWDIIKEIISYSLFLWVFLVLSYSNRDPNAYYLQMHLHNSFIHEGNLDGTDFTKVTNADRLWFYLENGLMGDLRADEHYNGKEPYGLKGFLNDQANRIMGYATIRQIRIKKNTCR

Organism: Scylla paramamosain (NCBI:txid85552)

Secondary structure (DSSP, 8-state):
----------------PPPTHHHHHHHHHHHHHHHHHHHHHHHHHHHTHHHHHHHHHHHHHHHHHHIIIIIHHHHHHHHHHHHHHHGGGS-TT--TTSTT-------TTSGGG-SS-------------HHHHHHHHHHHHHHHHHHHHHHHHHHHHHHHHHHHHHHHHT--TTHHHHHHHHHHHHH-TT-TTS--GGG--SHHHHHHHIIIIIHHHHS----TTS---TT-TTB-TTSSSBP-S--------PPTT---